Protein AF-A0A7V6GXD2-F1 (afdb_monomer)

Sequence (284 aa):
DCNAYTGAHQIGYYKDKIYYTSFKMNVNTLNCMNMDGTNHKEIKVLNNAYISTFGYYHNGYFYYMLGFPGLQLIGVTNDDNNLYRVKVDDNSKPEIILTGDIIKKSMFYVVEDTIYLIVREDGGFGCCLYSYSCKTGALTKISDCWAGISYYTKDYGYCYRINEGIYKYNVETGEVTLDKAIKFNNHGHCEVRFYPDYIYLIHNRNDDYRALREQDLVLYIYNWDYEIIETVLLDFINKGKRGNFITDVGDYIIFASDMDNKPDYYIDKSEIGTDKFAFHKIEN

Nearest PDB structures (foldseek):
  4a2m-assembly2_D  TM=4.532E-01  e=2.545E-04  Bacteroides thetaiotaomicron VPI-5482
  8fgw-assembly1_A  TM=4.736E-01  e=1.508E-03  Homo sapiens
  8f5p-assembly1_B  TM=3.222E-01  e=1.477E-04  Leishmania tarentolae
  6rgo-assembly1_B  TM=5.355E-01  e=1.145E-02  Kluyverom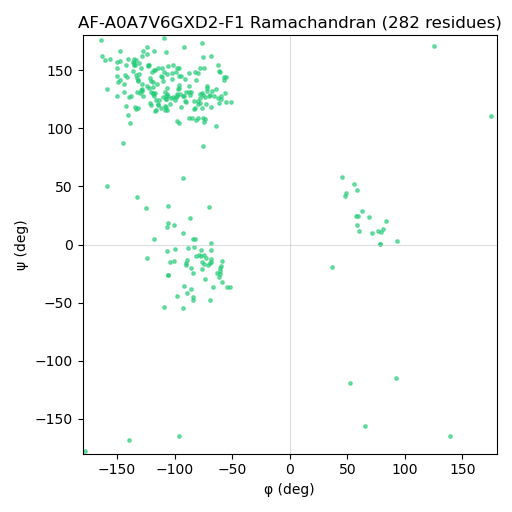yces lactis NRRL Y-1140
  3nom-assembly2_B  TM=4.257E-01  e=3.326E-03  Zymomonas mobilis subsp. mobilis ATCC 10988

Structure (mmCIF, N/CA/C/O backbone):
data_AF-A0A7V6GXD2-F1
#
_entry.id   AF-A0A7V6GXD2-F1
#
loop_
_atom_site.group_PDB
_atom_site.id
_atom_site.type_symbol
_atom_site.label_atom_id
_atom_site.label_alt_id
_atom_site.label_comp_id
_atom_site.label_asym_id
_atom_site.label_entity_id
_atom_site.label_seq_id
_atom_site.pdbx_PDB_ins_code
_atom_site.Cartn_x
_atom_site.Cartn_y
_atom_site.Cartn_z
_atom_site.occupancy
_atom_site.B_iso_or_equiv
_atom_site.auth_seq_id
_atom_site.auth_comp_id
_atom_site.auth_asym_id
_atom_site.auth_atom_id
_atom_site.pdbx_PDB_model_num
ATOM 1 N N . ASP A 1 1 ? -18.718 13.120 -14.939 1.00 49.19 1 ASP A N 1
ATOM 2 C CA . ASP A 1 1 ? -18.928 13.488 -13.528 1.00 49.19 1 ASP A CA 1
ATOM 3 C C . ASP A 1 1 ? -18.830 12.215 -12.704 1.00 49.19 1 ASP A C 1
ATOM 5 O O . ASP A 1 1 ? -19.590 11.291 -12.968 1.00 49.19 1 ASP A O 1
ATOM 9 N N . CYS A 1 2 ? -17.817 12.081 -11.848 1.00 54.47 2 CYS A N 1
ATOM 10 C CA . CYS A 1 2 ? -17.610 10.854 -11.075 1.00 54.47 2 CYS A CA 1
ATOM 11 C C . CYS A 1 2 ? -18.246 11.035 -9.697 1.00 54.47 2 CYS A C 1
ATOM 13 O O . CYS A 1 2 ? -17.680 11.719 -8.847 1.00 54.47 2 CYS A O 1
ATOM 15 N N . ASN A 1 3 ? -19.407 10.414 -9.473 1.00 61.97 3 ASN A N 1
ATOM 16 C CA . ASN A 1 3 ? -20.112 10.491 -8.188 1.00 61.97 3 ASN A CA 1
ATOM 17 C C . ASN A 1 3 ? -19.276 9.933 -7.020 1.00 61.97 3 ASN A C 1
ATOM 19 O O . ASN A 1 3 ? -19.501 10.297 -5.875 1.00 61.97 3 ASN A O 1
ATOM 23 N N . ALA A 1 4 ? -18.259 9.110 -7.301 1.00 60.97 4 ALA A N 1
ATOM 24 C CA . ALA A 1 4 ? -17.365 8.554 -6.289 1.00 60.97 4 ALA A CA 1
ATOM 25 C C . ALA A 1 4 ? -16.300 9.544 -5.767 1.00 60.97 4 ALA A C 1
ATOM 27 O O . ALA A 1 4 ? -15.553 9.195 -4.850 1.00 60.97 4 ALA A O 1
ATOM 28 N N . TYR A 1 5 ? -16.192 10.762 -6.316 1.00 67.12 5 TYR A N 1
ATOM 29 C CA . TYR A 1 5 ? -15.239 11.753 -5.810 1.00 67.12 5 TYR A CA 1
ATOM 30 C C . TYR A 1 5 ? -15.721 12.350 -4.482 1.00 67.12 5 TYR A C 1
ATOM 32 O O . TYR A 1 5 ? -16.624 13.182 -4.438 1.00 67.12 5 TYR A O 1
ATOM 40 N N . THR A 1 6 ? -15.095 11.938 -3.382 1.00 67.12 6 THR A N 1
ATOM 41 C CA . THR A 1 6 ? -15.516 12.310 -2.019 1.00 67.12 6 THR A CA 1
ATOM 42 C C . THR A 1 6 ? -14.599 13.325 -1.339 1.00 67.12 6 THR A C 1
ATOM 44 O O . THR A 1 6 ? -14.888 13.744 -0.220 1.00 67.12 6 THR A O 1
ATOM 47 N N . GLY A 1 7 ? -13.471 13.692 -1.962 1.00 65.50 7 GLY A N 1
ATOM 48 C CA . GLY A 1 7 ? -12.387 14.416 -1.284 1.00 65.50 7 GLY A CA 1
ATOM 49 C C . GLY A 1 7 ? -11.791 13.648 -0.092 1.00 65.50 7 GLY A C 1
ATOM 50 O O . GLY A 1 7 ? -11.063 14.233 0.707 1.00 65.50 7 GLY A O 1
ATOM 51 N N . ALA A 1 8 ? -12.122 12.360 0.056 1.00 66.12 8 ALA A N 1
ATOM 52 C CA . ALA A 1 8 ? -11.631 11.496 1.118 1.00 66.12 8 ALA A CA 1
ATOM 53 C C . ALA A 1 8 ? -10.207 11.018 0.834 1.00 66.12 8 ALA A C 1
ATOM 55 O O . ALA A 1 8 ? -9.808 10.838 -0.315 1.00 66.12 8 ALA A O 1
ATOM 56 N N . HIS A 1 9 ? -9.463 10.745 1.904 1.00 66.12 9 HIS A N 1
ATOM 57 C CA . HIS A 1 9 ? -8.070 10.302 1.816 1.00 66.12 9 HIS A CA 1
ATOM 58 C C . HIS A 1 9 ? -7.896 8.788 2.002 1.00 66.12 9 HIS A C 1
ATOM 60 O O . HIS A 1 9 ? -6.829 8.264 1.701 1.00 66.12 9 HIS A O 1
ATOM 66 N N . GLN A 1 10 ? -8.918 8.078 2.495 1.00 81.50 10 GLN A N 1
ATOM 67 C CA . GLN A 1 10 ? -8.885 6.627 2.708 1.00 81.50 10 GLN A CA 1
ATOM 68 C C . GLN A 1 10 ? -10.185 5.993 2.263 1.00 81.50 10 GLN A C 1
ATOM 70 O O . GLN A 1 10 ? -11.265 6.383 2.714 1.00 81.50 10 GLN A O 1
ATOM 75 N N . ILE A 1 11 ? -10.048 4.975 1.425 1.00 87.06 11 ILE A N 1
ATOM 76 C CA . ILE A 1 11 ? -11.151 4.241 0.830 1.00 87.06 11 ILE A CA 1
ATOM 77 C C . ILE A 1 11 ? -10.880 2.746 1.007 1.00 87.06 11 ILE A C 1
ATOM 79 O O . ILE A 1 11 ? -9.738 2.300 0.911 1.00 87.06 11 ILE A O 1
ATOM 83 N N . GLY A 1 12 ? -11.925 1.976 1.280 1.00 88.38 12 GLY A N 1
ATOM 84 C CA . GLY A 1 12 ? -11.875 0.524 1.356 1.00 88.38 12 GLY A CA 1
ATOM 85 C C . GLY A 1 12 ? -13.127 -0.105 0.774 1.00 88.38 12 GLY A C 1
ATOM 86 O O . GLY A 1 12 ? -14.194 0.504 0.751 1.00 88.38 12 GLY A O 1
ATOM 87 N N . TYR A 1 13 ? -12.992 -1.341 0.315 1.00 89.31 13 TYR A N 1
ATOM 88 C CA . TYR A 1 13 ? -14.089 -2.127 -0.227 1.00 89.31 13 TYR A CA 1
ATOM 89 C C . TYR A 1 13 ? -14.500 -3.220 0.757 1.00 89.31 13 TYR A C 1
ATOM 91 O O . TYR A 1 13 ? -13.648 -3.926 1.300 1.00 89.31 13 TYR A O 1
ATOM 99 N N . TYR A 1 14 ? -15.804 -3.379 0.974 1.00 93.50 14 TYR A N 1
ATOM 100 C CA . TYR A 1 14 ? -16.341 -4.477 1.770 1.00 93.50 14 TYR A CA 1
ATOM 101 C C . TYR A 1 14 ? -17.817 -4.721 1.436 1.00 93.50 14 TYR A C 1
ATOM 103 O O . TYR A 1 14 ? -18.595 -3.774 1.381 1.00 93.50 14 TYR A O 1
ATOM 111 N N . LYS A 1 15 ? -18.214 -5.987 1.230 1.00 93.12 15 LYS A N 1
ATOM 112 C CA . LYS A 1 15 ? -19.607 -6.399 0.941 1.00 93.12 15 LYS A CA 1
ATOM 113 C C . LYS A 1 15 ? -20.309 -5.514 -0.106 1.00 93.12 15 LYS A C 1
ATOM 115 O O . LYS A 1 15 ? -21.332 -4.896 0.193 1.00 93.12 15 LYS A O 1
ATOM 120 N N . ASP A 1 16 ? -19.733 -5.431 -1.306 1.00 91.75 16 ASP A N 1
ATOM 121 C CA . ASP A 1 16 ? -20.291 -4.694 -2.452 1.00 91.75 16 ASP A CA 1
ATOM 122 C C . ASP A 1 16 ? -20.502 -3.189 -2.201 1.00 91.75 16 ASP A C 1
ATOM 124 O O . ASP A 1 16 ? -21.349 -2.542 -2.824 1.00 91.75 16 ASP A O 1
ATOM 128 N N . LYS A 1 17 ? -19.742 -2.613 -1.263 1.00 93.38 17 LYS A N 1
ATOM 129 C CA . LYS A 1 17 ? -19.790 -1.191 -0.920 1.00 93.38 17 LYS A CA 1
ATOM 130 C C . LYS A 1 17 ? -18.406 -0.596 -0.771 1.00 93.38 17 LYS A C 1
ATOM 132 O O . LYS A 1 17 ? -17.445 -1.271 -0.396 1.00 93.38 17 LYS A O 1
ATOM 137 N N . ILE A 1 18 ? -18.355 0.709 -0.999 1.00 92.38 18 ILE A N 1
ATOM 138 C CA . ILE A 1 18 ? -17.180 1.529 -0.754 1.00 92.38 18 ILE A CA 1
ATOM 139 C C . ILE A 1 18 ? -17.358 2.216 0.597 1.00 92.38 18 ILE A C 1
ATOM 141 O O . ILE A 1 18 ? -18.374 2.864 0.843 1.00 92.38 18 ILE A O 1
ATOM 145 N N . TYR A 1 19 ? -16.365 2.089 1.465 1.00 93.56 19 TYR A N 1
ATOM 146 C CA . TYR A 1 19 ? -16.270 2.766 2.751 1.00 93.56 19 TYR A CA 1
ATOM 147 C C . TYR A 1 19 ? -15.165 3.805 2.691 1.00 93.56 19 TYR A C 1
ATOM 149 O O . TYR A 1 19 ? -14.121 3.563 2.089 1.00 93.56 19 TYR A O 1
ATOM 157 N N . TYR A 1 20 ? -15.387 4.964 3.299 1.00 91.56 20 TYR A N 1
ATOM 158 C CA . TYR A 1 20 ? -14.406 6.041 3.284 1.00 91.56 20 TYR A CA 1
ATOM 159 C C . TYR A 1 20 ? -14.488 6.910 4.535 1.00 91.56 20 TYR A C 1
ATOM 161 O O . TYR A 1 20 ? -15.551 7.059 5.148 1.00 91.56 20 TYR A O 1
ATOM 169 N N . THR A 1 21 ? -13.356 7.503 4.910 1.00 89.31 21 THR A N 1
ATOM 170 C CA . THR A 1 21 ? -13.303 8.472 6.008 1.00 89.31 21 THR A CA 1
ATOM 171 C C . THR A 1 21 ? -13.505 9.886 5.484 1.00 89.31 21 THR A C 1
ATOM 173 O O . THR A 1 21 ? -13.036 10.238 4.403 1.00 89.31 21 THR A O 1
ATOM 176 N N . SER A 1 22 ? -14.210 10.718 6.244 1.00 87.00 22 SER A N 1
ATOM 177 C CA . SER A 1 22 ? -14.284 12.153 5.968 1.00 87.00 22 SER A CA 1
ATOM 178 C C . SER A 1 22 ? -14.008 12.958 7.223 1.00 87.00 22 SER A C 1
ATOM 180 O O . SER A 1 22 ? -14.379 12.545 8.322 1.00 87.00 22 SER A O 1
ATOM 182 N N . PHE A 1 23 ? -13.394 14.121 7.041 1.00 82.69 23 PHE A N 1
ATOM 183 C CA . PHE A 1 23 ? -13.106 15.063 8.110 1.00 82.69 23 PHE A CA 1
ATOM 184 C C . PHE A 1 23 ? -13.882 16.357 7.871 1.00 82.69 23 PHE A C 1
ATOM 186 O O . PHE A 1 23 ? -13.659 17.052 6.877 1.00 82.69 23 PHE A O 1
ATOM 193 N N . LYS A 1 24 ? -14.812 16.687 8.771 1.00 79.06 24 LYS A N 1
ATOM 194 C CA . LYS A 1 24 ? -15.601 17.923 8.696 1.00 79.06 24 LYS A CA 1
ATOM 195 C C . LYS A 1 24 ? -15.773 18.521 10.083 1.00 79.06 24 LYS A C 1
ATOM 197 O O . LYS A 1 24 ? -16.251 17.849 10.985 1.00 79.06 24 LYS A O 1
ATOM 202 N N . MET A 1 25 ? -15.420 19.801 10.235 1.00 79.88 25 MET A N 1
ATOM 203 C CA . MET A 1 25 ? -15.603 20.562 11.483 1.00 79.88 25 MET A CA 1
ATOM 204 C C . MET A 1 25 ? -15.088 19.821 12.732 1.00 79.88 25 MET A C 1
ATOM 206 O O . MET A 1 25 ? -15.758 19.804 13.760 1.00 79.88 25 MET A O 1
ATOM 210 N N . ASN A 1 26 ? -13.894 19.223 12.649 1.00 80.69 26 ASN A N 1
ATOM 211 C CA . ASN A 1 26 ? -13.247 18.498 13.756 1.00 80.69 26 ASN A CA 1
ATOM 212 C C . ASN A 1 26 ? -13.943 17.187 14.144 1.00 80.69 26 ASN A C 1
ATOM 214 O O . ASN A 1 26 ? -13.816 16.715 15.272 1.00 80.69 26 ASN A O 1
ATOM 218 N N . VAL A 1 27 ? -14.693 16.606 13.210 1.00 86.31 27 VAL A N 1
ATOM 219 C CA . VAL A 1 27 ? -15.314 15.294 13.358 1.00 86.31 27 VAL A CA 1
ATOM 220 C C . VAL A 1 27 ? -14.799 14.402 12.241 1.00 86.31 27 VAL A C 1
ATOM 222 O O . VAL A 1 27 ? -14.946 14.717 11.056 1.00 86.31 27 VAL A O 1
ATOM 225 N N . ASN A 1 28 ? -14.190 13.286 12.632 1.00 87.75 28 ASN A N 1
ATOM 226 C CA . ASN A 1 28 ? -13.849 12.208 11.719 1.00 87.75 28 ASN A CA 1
ATOM 227 C C . ASN A 1 28 ? -15.023 11.236 11.675 1.00 87.75 28 ASN A C 1
ATOM 229 O O . ASN A 1 28 ? -15.418 10.685 12.707 1.00 87.75 28 ASN A O 1
ATOM 233 N N . THR A 1 29 ? -15.568 11.003 10.489 1.00 90.88 29 THR A N 1
ATOM 234 C CA . THR A 1 29 ? -16.679 10.073 10.284 1.00 90.88 29 THR A CA 1
ATOM 235 C C . THR A 1 29 ? -16.287 8.959 9.335 1.00 90.88 29 THR A C 1
ATOM 237 O O . THR A 1 29 ? -15.477 9.140 8.422 1.00 90.88 29 THR A O 1
ATOM 240 N N . LEU A 1 30 ? -16.877 7.792 9.569 1.00 93.19 30 LEU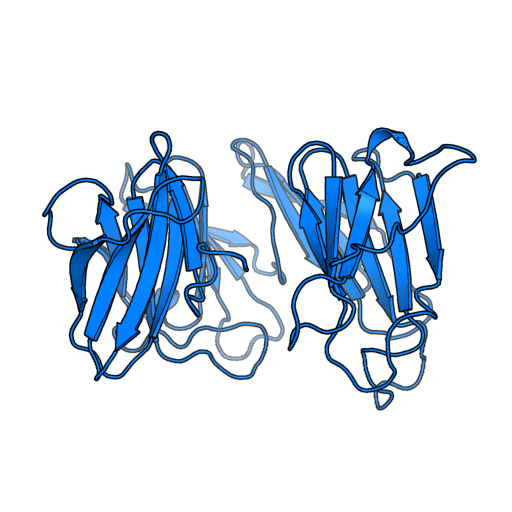 A N 1
ATOM 241 C CA . LEU A 1 30 ? -16.880 6.693 8.625 1.00 93.19 30 LEU A CA 1
ATOM 242 C C . LEU A 1 30 ? -18.177 6.750 7.827 1.00 93.19 30 LEU A C 1
ATOM 244 O O . LEU A 1 30 ? -19.270 6.800 8.396 1.00 93.19 30 LEU A O 1
ATOM 248 N N . ASN A 1 31 ? -18.045 6.699 6.512 1.00 93.19 31 ASN A N 1
ATOM 249 C CA . ASN A 1 31 ? -19.144 6.776 5.566 1.00 93.19 31 ASN A CA 1
ATOM 250 C C . ASN A 1 31 ? -19.124 5.557 4.647 1.00 93.19 31 ASN A C 1
ATOM 252 O O . ASN A 1 31 ? -18.110 4.862 4.542 1.00 93.19 31 ASN A O 1
ATOM 256 N N . CYS A 1 32 ? -20.232 5.317 3.956 1.00 93.81 32 CYS A N 1
ATOM 257 C CA . CYS A 1 32 ? -20.299 4.349 2.876 1.00 93.81 32 CYS A CA 1
ATOM 258 C C . CYS A 1 32 ? -21.045 4.898 1.660 1.00 93.81 32 CYS A C 1
ATOM 260 O O . CYS A 1 32 ? -21.820 5.848 1.763 1.00 93.81 32 CYS A O 1
ATOM 262 N N . MET A 1 33 ? -20.804 4.275 0.515 1.00 93.56 33 MET A N 1
ATOM 263 C CA . MET A 1 33 ? -21.513 4.496 -0.739 1.00 93.56 33 MET A CA 1
ATOM 264 C C . MET A 1 33 ? -21.584 3.187 -1.534 1.00 93.56 33 MET A C 1
ATOM 266 O O . MET A 1 33 ? -20.907 2.202 -1.217 1.00 93.56 33 MET A O 1
ATOM 270 N N . ASN A 1 34 ? -22.427 3.170 -2.558 1.00 92.75 34 ASN A N 1
ATOM 271 C CA . ASN A 1 34 ? -22.465 2.098 -3.544 1.00 92.75 34 ASN A CA 1
ATOM 272 C C . ASN A 1 34 ? -21.191 2.102 -4.409 1.00 92.75 34 ASN A C 1
ATOM 274 O O . ASN A 1 34 ? -20.486 3.107 -4.491 1.00 92.75 34 ASN A O 1
ATOM 278 N N . MET A 1 35 ? -20.920 0.989 -5.097 1.00 87.62 35 MET A N 1
ATOM 279 C CA . MET A 1 35 ? -19.756 0.852 -5.990 1.00 87.62 35 MET A CA 1
ATOM 280 C C . MET A 1 35 ? -19.739 1.845 -7.159 1.00 87.62 35 MET A C 1
ATOM 282 O O . MET A 1 35 ? -18.674 2.188 -7.656 1.00 87.62 35 MET A O 1
ATOM 286 N N . ASP A 1 36 ? -20.906 2.334 -7.574 1.00 86.81 36 ASP A N 1
ATOM 287 C CA . ASP A 1 36 ? -21.064 3.363 -8.610 1.00 86.81 36 ASP A CA 1
ATOM 288 C C . ASP A 1 36 ? -20.908 4.801 -8.072 1.00 86.81 36 ASP A C 1
ATOM 290 O O . ASP A 1 36 ? -21.126 5.774 -8.796 1.00 86.81 36 ASP A O 1
ATOM 294 N N . GLY A 1 37 ? -20.556 4.950 -6.791 1.00 86.88 37 GLY A N 1
ATOM 295 C CA . GLY A 1 37 ? -20.437 6.238 -6.117 1.00 86.88 37 GLY A CA 1
ATOM 296 C C . GLY A 1 37 ? -21.775 6.868 -5.730 1.00 86.88 37 GLY A C 1
ATOM 297 O O . GLY A 1 37 ? -21.807 8.037 -5.382 1.00 86.88 37 GLY A O 1
ATOM 298 N N . THR A 1 38 ? -22.901 6.155 -5.796 1.00 89.62 38 THR A N 1
ATOM 299 C CA . THR A 1 38 ? -24.203 6.690 -5.357 1.00 89.62 38 THR A CA 1
ATOM 300 C C . THR A 1 38 ? -24.503 6.367 -3.889 1.00 89.62 38 THR A C 1
ATOM 302 O O . THR A 1 38 ? -23.834 5.554 -3.253 1.00 89.62 38 THR A O 1
ATOM 305 N N . ASN A 1 39 ? -25.559 6.976 -3.334 1.00 92.19 39 ASN A N 1
ATOM 306 C CA . ASN A 1 39 ? -26.084 6.673 -1.994 1.00 92.19 39 ASN A CA 1
ATOM 307 C C . ASN A 1 39 ? -25.074 6.852 -0.847 1.00 92.19 39 ASN A C 1
ATOM 309 O O . ASN A 1 39 ? -24.974 6.006 0.044 1.00 92.19 39 ASN A O 1
ATOM 313 N N . HIS A 1 40 ? -24.359 7.979 -0.848 1.00 91.62 40 HIS A N 1
ATOM 314 C CA . HIS A 1 40 ? -23.492 8.367 0.263 1.00 91.62 40 HIS A CA 1
ATOM 315 C C . HIS A 1 40 ? -24.265 8.430 1.580 1.00 91.62 40 HIS A C 1
ATOM 317 O O . HIS A 1 40 ? -25.313 9.075 1.680 1.00 91.62 40 HIS A O 1
ATOM 323 N N . LYS A 1 41 ? -23.720 7.785 2.607 1.00 92.00 41 LYS A N 1
ATOM 324 C CA . LYS A 1 41 ? -24.317 7.726 3.935 1.00 92.00 41 LYS A CA 1
ATOM 325 C C . LYS A 1 41 ? -23.240 7.749 5.012 1.00 92.00 41 LYS A C 1
ATOM 327 O O . LYS A 1 41 ? -22.315 6.942 4.986 1.00 92.00 41 LYS A O 1
ATOM 332 N N . GLU A 1 42 ? -23.422 8.608 6.010 1.00 92.88 42 GLU A N 1
ATOM 333 C CA . GLU A 1 42 ? -22.657 8.533 7.254 1.00 92.88 42 GLU A CA 1
ATOM 334 C C . GLU A 1 42 ? -23.075 7.289 8.053 1.00 92.88 42 GLU A C 1
ATOM 336 O O . GLU A 1 42 ? -24.266 7.045 8.277 1.00 92.88 42 GLU A O 1
ATOM 341 N N . ILE A 1 43 ? -22.095 6.487 8.469 1.00 93.81 43 ILE A N 1
ATOM 342 C CA . ILE A 1 43 ? -22.312 5.302 9.304 1.00 93.81 43 ILE A CA 1
ATOM 343 C C . ILE A 1 43 ? -22.168 5.663 10.778 1.00 93.81 43 ILE A C 1
ATOM 345 O O . ILE A 1 43 ? -23.064 5.380 11.571 1.00 93.81 43 ILE A O 1
ATOM 349 N N . LYS A 1 44 ? -21.031 6.261 11.150 1.00 94.12 44 LYS A N 1
ATOM 350 C CA . LYS A 1 44 ? -20.710 6.602 12.541 1.00 94.12 44 LYS A CA 1
ATOM 351 C C . LYS A 1 44 ? -19.620 7.667 12.637 1.00 94.12 44 LYS A C 1
ATOM 353 O O . LYS A 1 44 ? -18.778 7.803 11.749 1.00 94.12 44 LYS A O 1
ATOM 358 N N . VAL A 1 45 ? -19.581 8.335 13.785 1.00 92.38 45 VAL A N 1
ATOM 359 C CA . VAL A 1 45 ? -18.446 9.158 14.212 1.00 92.38 45 VAL A CA 1
ATOM 360 C C . VAL A 1 45 ? -17.334 8.251 14.744 1.00 92.38 45 VAL A C 1
ATOM 362 O O . VAL A 1 45 ? -17.579 7.400 15.599 1.00 92.38 45 VAL A O 1
ATOM 365 N N . LEU A 1 46 ? -16.113 8.445 14.246 1.00 91.19 46 LEU A N 1
ATOM 366 C CA . LEU A 1 46 ? -14.906 7.765 14.720 1.00 91.19 46 LEU A CA 1
ATOM 367 C C . LEU A 1 46 ? -14.324 8.481 15.939 1.00 91.19 46 LEU A C 1
ATOM 369 O O . LEU A 1 46 ? -13.998 7.853 16.942 1.00 91.19 46 LEU A O 1
ATOM 373 N N . ASN A 1 47 ? -14.199 9.805 15.852 1.00 86.38 47 ASN A N 1
ATOM 374 C CA . ASN A 1 47 ? -13.700 10.661 16.923 1.00 86.38 47 ASN A CA 1
ATOM 375 C C . ASN A 1 47 ? -14.071 12.132 16.661 1.00 86.38 47 ASN A C 1
ATOM 377 O O . ASN A 1 47 ? -14.363 12.521 15.529 1.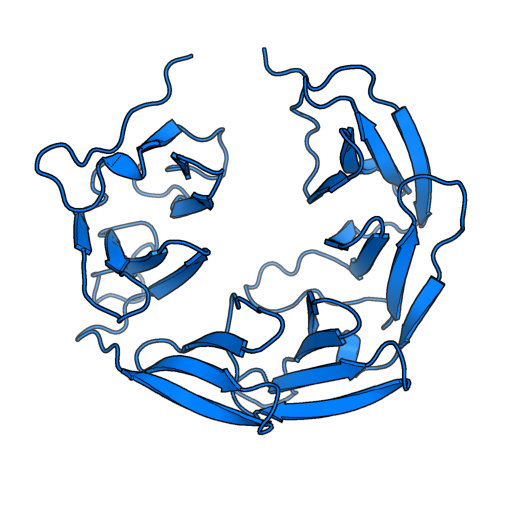00 86.38 47 ASN A O 1
ATOM 381 N N . ASN A 1 48 ? -14.006 12.942 17.720 1.00 85.44 48 ASN A N 1
ATOM 382 C CA . ASN A 1 48 ? -14.222 14.394 17.684 1.00 85.44 48 ASN A CA 1
ATOM 383 C C . ASN A 1 48 ? -12.901 15.169 17.822 1.00 85.44 48 ASN A C 1
ATOM 385 O O . ASN A 1 48 ? -12.846 16.203 18.491 1.00 85.44 48 ASN A O 1
ATOM 389 N N . ALA A 1 49 ? -11.807 14.616 17.301 1.00 75.62 49 ALA A N 1
ATOM 390 C CA . ALA A 1 49 ? -10.502 15.234 17.421 1.00 75.62 49 ALA A CA 1
ATOM 391 C C . ALA A 1 49 ? -10.267 16.230 16.274 1.00 75.62 49 ALA A C 1
ATOM 393 O O . ALA A 1 49 ? -10.705 16.025 15.145 1.00 75.62 49 ALA A O 1
ATOM 394 N N . TYR A 1 50 ? -9.511 17.297 16.552 1.00 73.25 50 TYR A N 1
ATOM 395 C CA . TYR A 1 50 ? -9.060 18.269 15.542 1.00 73.25 50 TYR A CA 1
ATOM 396 C C . TYR A 1 50 ? -8.027 17.675 14.555 1.00 73.25 50 TYR A C 1
ATOM 398 O O . TYR A 1 50 ? -7.512 18.364 13.680 1.00 73.25 50 TYR A O 1
ATOM 406 N N . ILE A 1 51 ? -7.696 16.395 14.709 1.00 74.69 51 ILE A N 1
ATOM 407 C CA . ILE A 1 51 ? -6.627 15.705 13.992 1.00 74.69 51 ILE A CA 1
ATOM 408 C C . ILE A 1 51 ? -7.213 14.682 13.030 1.00 74.69 51 ILE A C 1
ATOM 410 O O . ILE A 1 51 ? -8.318 14.174 13.235 1.00 74.69 51 ILE A O 1
ATOM 414 N N . SER A 1 52 ? -6.485 14.412 11.951 1.00 72.38 52 SER A N 1
ATOM 415 C CA . SER A 1 52 ? -6.937 13.470 10.935 1.00 72.38 52 SER A CA 1
ATOM 416 C C . SER A 1 52 ? -6.788 12.034 11.432 1.00 72.38 52 SER A C 1
ATOM 418 O O . SER A 1 52 ? -6.053 11.729 12.376 1.00 72.38 52 SER A O 1
ATOM 420 N N . THR A 1 53 ? -7.503 11.138 10.770 1.00 76.94 53 THR A N 1
ATOM 421 C CA . THR A 1 53 ? -7.406 9.706 11.008 1.00 76.94 53 THR A CA 1
ATOM 422 C C . THR A 1 53 ? -6.554 9.068 9.913 1.00 76.94 53 THR A C 1
ATOM 424 O O . THR A 1 53 ? -6.822 9.267 8.728 1.00 76.94 53 THR A O 1
ATOM 427 N N . PHE A 1 54 ? -5.526 8.306 10.296 1.00 78.81 54 PHE A N 1
ATOM 428 C CA . PHE A 1 54 ? -4.639 7.584 9.374 1.00 78.81 54 PHE A CA 1
ATOM 429 C C . PHE A 1 54 ? -4.828 6.088 9.506 1.00 78.81 54 PHE A C 1
ATOM 431 O O . PHE A 1 54 ? -4.583 5.543 10.580 1.00 78.81 54 PHE A O 1
ATOM 438 N N . GLY A 1 55 ? -5.267 5.422 8.440 1.00 83.81 55 GLY A N 1
ATOM 439 C CA . GLY A 1 55 ? -5.687 4.040 8.573 1.00 83.81 55 GLY A CA 1
ATOM 440 C C . GLY A 1 55 ? -5.818 3.236 7.295 1.00 83.81 55 GLY A C 1
ATOM 441 O O . GLY A 1 55 ? -5.678 3.748 6.186 1.00 83.81 55 GLY A O 1
ATOM 442 N N . TYR A 1 56 ? -6.125 1.960 7.504 1.00 83.50 56 TYR A N 1
ATOM 443 C CA . TYR A 1 56 ? -6.270 0.935 6.480 1.00 83.50 56 TYR A CA 1
ATOM 444 C C . TYR A 1 56 ? -7.553 0.142 6.716 1.00 83.50 56 TYR A C 1
ATOM 446 O O . TYR A 1 56 ? -7.933 -0.147 7.855 1.00 83.50 56 TYR A O 1
ATOM 454 N N . TYR A 1 57 ? -8.212 -0.234 5.625 1.00 89.94 57 TYR A N 1
ATOM 455 C CA . TYR A 1 57 ? -9.348 -1.145 5.657 1.00 89.94 57 TYR A CA 1
ATOM 456 C C . TYR A 1 57 ? -8.859 -2.583 5.521 1.00 89.94 57 TYR A C 1
ATOM 458 O O . TYR A 1 57 ? -8.085 -2.893 4.617 1.00 89.94 57 TYR A O 1
ATOM 466 N N . HIS A 1 58 ? -9.326 -3.465 6.399 1.00 90.50 58 HIS A N 1
ATOM 467 C CA . HIS A 1 58 ? -8.997 -4.885 6.352 1.00 90.50 58 HIS A CA 1
ATOM 468 C C . HIS A 1 58 ? -10.146 -5.719 6.928 1.00 90.50 58 HIS A C 1
ATOM 470 O O . HIS A 1 58 ? -10.620 -5.442 8.028 1.00 90.50 58 HIS A O 1
ATOM 476 N N . ASN A 1 59 ? -10.612 -6.726 6.182 1.00 89.00 59 ASN A N 1
ATOM 477 C CA . ASN A 1 59 ? -11.613 -7.713 6.618 1.00 89.00 59 ASN A CA 1
ATOM 478 C C . ASN A 1 59 ? -12.872 -7.130 7.298 1.00 89.00 59 ASN A C 1
ATOM 480 O O . ASN A 1 59 ? -13.363 -7.662 8.291 1.00 89.00 59 ASN A O 1
ATOM 484 N N . GLY A 1 60 ? -13.418 -6.030 6.766 1.00 92.69 60 GLY A N 1
ATOM 485 C CA . GLY A 1 60 ? -14.622 -5.391 7.318 1.00 92.69 60 GLY A CA 1
ATOM 486 C C . GLY A 1 60 ? -14.376 -4.508 8.544 1.00 92.69 60 GLY A C 1
ATOM 487 O O . GLY A 1 60 ? -15.328 -4.061 9.188 1.00 92.69 60 GLY A O 1
ATOM 488 N N . TYR A 1 61 ? -13.115 -4.224 8.852 1.00 94.81 61 TYR A N 1
ATOM 489 C CA . TYR A 1 61 ? -12.702 -3.271 9.870 1.00 94.81 61 TYR A CA 1
ATOM 490 C C . TYR A 1 61 ? -11.911 -2.127 9.245 1.00 94.81 61 TYR A C 1
ATOM 492 O O . TYR A 1 61 ? -11.217 -2.291 8.241 1.00 94.81 61 TYR A O 1
ATOM 500 N N . PHE A 1 62 ? -12.006 -0.962 9.870 1.00 94.19 62 PHE A N 1
ATOM 501 C CA . PHE A 1 62 ? -11.123 0.164 9.632 1.00 94.19 62 PHE A CA 1
ATOM 502 C C . PHE A 1 62 ? -10.181 0.295 10.828 1.00 94.19 62 PHE A C 1
ATOM 504 O O . PHE A 1 62 ? -10.631 0.528 11.952 1.00 94.19 62 PHE A O 1
ATOM 511 N N . TYR A 1 63 ? -8.891 0.094 10.581 1.00 93.38 63 TYR A N 1
ATOM 512 C CA . TYR A 1 63 ? -7.820 0.230 11.562 1.00 93.38 63 TYR A CA 1
ATOM 513 C C . TYR A 1 63 ? -7.206 1.607 11.415 1.00 93.38 63 TYR A C 1
ATOM 515 O O . TYR A 1 63 ? -6.926 2.007 10.286 1.00 93.38 63 TYR A O 1
ATOM 523 N N . TYR A 1 64 ? -6.979 2.328 12.510 1.00 90.69 64 TYR A N 1
ATOM 524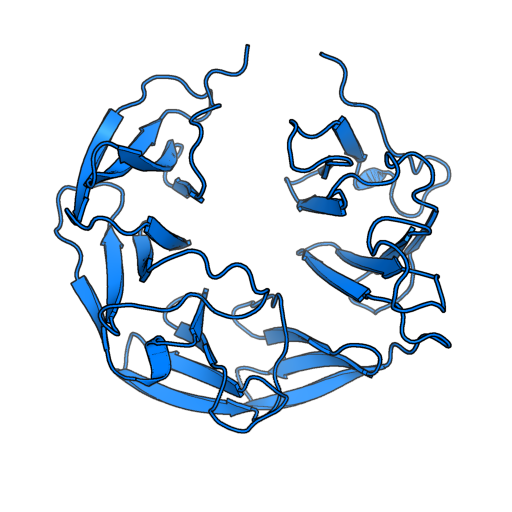 C CA . TYR A 1 64 ? -6.486 3.694 12.406 1.00 90.69 64 TYR A CA 1
ATOM 525 C C . TYR A 1 64 ? -5.741 4.219 13.628 1.00 90.69 64 TYR A C 1
ATOM 527 O O . TYR A 1 64 ? -5.920 3.755 14.748 1.00 90.69 64 TYR A O 1
ATOM 535 N N . MET A 1 65 ? -4.943 5.253 13.391 1.00 88.38 65 MET A N 1
ATOM 536 C CA . MET A 1 65 ? -4.276 6.082 14.390 1.00 88.38 65 MET A CA 1
ATOM 537 C C . MET A 1 65 ? -4.776 7.522 14.287 1.00 88.38 65 MET A C 1
ATOM 539 O O . MET A 1 65 ? -5.138 7.976 13.195 1.00 88.38 65 MET A O 1
ATOM 543 N N . LEU A 1 66 ? -4.780 8.240 15.409 1.00 85.31 66 LEU A N 1
ATOM 544 C CA . LEU A 1 66 ? -5.074 9.669 15.433 1.00 85.31 66 LEU A CA 1
ATOM 545 C C . LEU A 1 66 ? -3.782 10.470 15.326 1.00 85.31 66 LEU A C 1
ATOM 547 O O . LEU A 1 66 ? -2.856 10.248 16.101 1.00 85.31 66 LEU A O 1
ATOM 551 N N . GLY A 1 67 ? -3.714 11.408 14.386 1.00 75.94 67 GLY A N 1
ATOM 552 C CA . GLY A 1 67 ? -2.521 12.231 14.239 1.00 75.94 67 GLY A CA 1
ATOM 553 C C . GLY A 1 67 ? -2.624 13.282 13.149 1.00 75.94 67 GLY A C 1
ATOM 554 O O . GLY A 1 67 ? -3.639 13.419 12.462 1.00 75.94 67 GLY A O 1
ATOM 555 N N . PHE A 1 68 ? -1.536 14.017 12.954 1.00 65.69 68 PHE A N 1
ATOM 556 C CA . PHE A 1 68 ? -1.358 14.859 11.777 1.00 65.69 68 PHE A CA 1
ATOM 557 C C . PHE A 1 68 ? -0.580 14.097 10.700 1.00 65.69 68 PHE A C 1
ATOM 559 O O . PHE A 1 68 ? 0.336 13.335 11.027 1.00 65.69 68 PHE A O 1
ATOM 566 N N . PRO A 1 69 ? -0.887 14.315 9.407 1.00 53.78 69 PRO A N 1
ATOM 567 C CA . PRO A 1 69 ? -0.001 13.865 8.350 1.00 53.78 69 PRO A CA 1
ATOM 568 C C . PRO A 1 69 ? 1.308 14.639 8.510 1.00 53.78 69 PRO A C 1
ATOM 570 O O . PRO A 1 69 ? 1.397 15.821 8.174 1.00 53.78 69 PRO A O 1
ATOM 573 N N . GLY A 1 70 ? 2.322 13.991 9.077 1.00 44.38 70 GLY A N 1
ATOM 574 C CA . GLY A 1 70 ? 3.663 14.541 9.125 1.00 44.38 70 GLY A CA 1
ATOM 575 C C . GLY A 1 70 ? 4.157 14.742 7.697 1.00 44.38 70 GLY A C 1
ATOM 576 O O . GLY A 1 70 ? 4.241 13.797 6.918 1.00 44.38 70 GLY A O 1
ATOM 577 N N . LEU A 1 71 ? 4.515 15.979 7.357 1.00 36.38 71 LEU A N 1
ATOM 578 C CA . LEU A 1 71 ? 5.073 16.412 6.070 1.00 36.38 71 LEU A CA 1
ATOM 579 C C . LEU A 1 71 ? 6.513 15.896 5.840 1.00 36.38 71 LEU A C 1
ATOM 581 O O . LEU A 1 71 ? 7.339 16.560 5.220 1.00 36.38 71 LEU A O 1
ATOM 585 N N . GLN A 1 72 ? 6.838 14.713 6.359 1.00 36.56 72 GLN A N 1
ATOM 586 C CA . GLN A 1 72 ? 8.100 14.017 6.154 1.00 36.56 72 GLN A CA 1
ATOM 587 C C . GLN A 1 72 ? 7.832 12.516 6.097 1.00 36.56 72 GLN A C 1
ATOM 589 O O . GLN A 1 72 ? 7.890 11.862 7.125 1.00 36.56 72 GLN A O 1
ATOM 594 N N . LEU A 1 73 ? 7.521 12.023 4.896 1.00 40.06 73 LEU A N 1
ATOM 595 C CA . LEU A 1 73 ? 7.831 10.716 4.286 1.00 40.06 73 LEU A CA 1
ATOM 596 C C . LEU A 1 73 ? 7.848 9.392 5.094 1.00 40.06 73 LEU A C 1
ATOM 598 O O . LEU A 1 73 ? 7.775 8.364 4.439 1.00 40.06 73 LEU A O 1
ATOM 602 N N . ILE A 1 74 ? 7.958 9.324 6.426 1.00 45.28 74 ILE A N 1
ATOM 603 C CA . ILE A 1 74 ? 8.100 8.082 7.209 1.00 45.28 74 ILE A CA 1
ATOM 604 C C . ILE A 1 74 ? 7.679 8.293 8.687 1.00 45.28 74 ILE A C 1
ATOM 606 O O . ILE A 1 74 ? 8.432 7.992 9.615 1.00 45.28 74 ILE A O 1
ATOM 610 N N . GLY A 1 75 ? 6.499 8.862 8.949 1.00 50.19 75 GLY A N 1
ATOM 611 C CA . GLY A 1 75 ? 5.972 8.910 10.318 1.00 50.19 75 GLY A CA 1
ATOM 612 C C . GLY A 1 75 ? 4.675 9.694 10.463 1.00 50.19 75 GLY A C 1
ATOM 613 O O . GLY A 1 75 ? 4.674 10.920 10.373 1.00 50.19 75 GLY A O 1
ATOM 614 N N . VAL A 1 76 ? 3.577 8.991 10.738 1.00 55.50 76 VAL A N 1
ATOM 615 C CA . VAL A 1 76 ? 2.401 9.606 11.360 1.00 55.50 76 VAL A CA 1
ATOM 616 C C . VAL A 1 76 ? 2.787 9.850 12.814 1.00 55.50 76 VAL A C 1
ATOM 618 O O . VAL A 1 76 ? 3.155 8.902 13.505 1.00 55.50 76 VAL A O 1
ATOM 621 N N . THR A 1 77 ? 2.759 11.100 13.280 1.00 61.47 77 THR A N 1
ATOM 622 C CA . THR A 1 77 ? 2.831 11.338 14.724 1.00 61.47 77 THR A CA 1
ATOM 623 C C . THR A 1 77 ? 1.484 10.939 15.289 1.00 61.47 77 THR A C 1
ATOM 625 O O . THR A 1 77 ? 0.487 11.604 15.016 1.00 61.47 77 THR A O 1
ATOM 628 N N . ASN A 1 78 ? 1.446 9.815 15.999 1.00 70.44 78 ASN A N 1
ATOM 629 C CA . ASN A 1 78 ? 0.253 9.445 16.738 1.00 70.44 78 ASN A CA 1
ATOM 630 C C . ASN A 1 78 ? 0.200 10.280 18.025 1.00 70.44 78 ASN A C 1
ATOM 632 O O . ASN A 1 78 ? 1.142 10.253 18.821 1.00 70.44 78 ASN A O 1
ATOM 636 N N . ASP A 1 79 ? -0.876 11.043 18.197 1.00 76.94 79 ASP A N 1
ATOM 637 C CA . ASP A 1 79 ? -0.987 12.041 19.264 1.00 76.94 79 ASP A CA 1
ATOM 638 C C . ASP A 1 79 ? -1.488 11.454 20.591 1.00 76.94 79 ASP A C 1
ATOM 640 O O . ASP A 1 79 ? -1.266 12.050 21.646 1.00 76.94 79 ASP A O 1
ATOM 644 N N . ASP A 1 80 ? -2.133 10.286 20.562 1.00 85.38 80 ASP A N 1
ATOM 645 C CA . ASP A 1 80 ? -2.676 9.617 21.749 1.00 85.38 80 ASP A CA 1
ATOM 646 C C . ASP A 1 80 ? -2.057 8.240 22.029 1.00 85.38 80 ASP A C 1
ATOM 648 O O . ASP A 1 80 ? -2.451 7.562 22.980 1.00 85.38 80 ASP A O 1
ATOM 652 N N . ASN A 1 81 ? -1.053 7.861 21.233 1.00 87.94 81 ASN A N 1
ATOM 653 C CA . ASN A 1 81 ? -0.327 6.597 21.295 1.00 87.94 81 ASN A CA 1
ATOM 654 C C . ASN A 1 81 ? -1.221 5.347 21.158 1.00 87.94 81 ASN A C 1
ATOM 656 O O . ASN A 1 81 ? -0.828 4.271 21.618 1.00 87.94 81 ASN A O 1
ATOM 660 N N . ASN A 1 82 ? -2.398 5.451 20.530 1.00 90.81 82 ASN A N 1
ATOM 661 C CA . ASN A 1 82 ? -3.319 4.325 20.367 1.00 90.81 82 ASN A CA 1
ATOM 662 C C . ASN A 1 82 ? -3.520 3.934 18.903 1.00 90.81 82 ASN A C 1
ATOM 664 O O . ASN A 1 82 ? -3.715 4.770 18.020 1.00 90.81 82 ASN A O 1
ATOM 668 N N . LEU A 1 83 ? -3.547 2.629 18.660 1.00 92.44 83 LEU A N 1
ATOM 669 C CA . LEU A 1 83 ? -4.073 2.045 17.439 1.00 92.44 83 LEU A CA 1
ATOM 670 C C . LEU A 1 83 ? -5.497 1.560 17.708 1.00 92.44 83 LEU A C 1
ATOM 672 O O . LEU A 1 83 ? -5.743 0.793 18.644 1.00 92.44 83 LEU A O 1
ATOM 676 N N . TYR A 1 84 ? -6.421 1.998 16.867 1.00 93.62 84 TYR A N 1
ATOM 677 C CA . TYR A 1 84 ? -7.837 1.677 16.934 1.00 93.62 84 TYR A CA 1
ATOM 678 C C . TYR A 1 84 ? -8.218 0.680 15.845 1.00 93.62 84 TYR A C 1
ATOM 680 O O . TYR A 1 84 ? -7.624 0.676 14.766 1.00 93.62 84 TYR A O 1
ATOM 688 N N . ARG A 1 85 ? -9.276 -0.099 16.078 1.00 94.44 85 ARG A N 1
ATOM 689 C CA . ARG A 1 85 ? -10.082 -0.671 14.991 1.00 94.44 85 ARG A CA 1
ATOM 690 C C . ARG A 1 85 ? -11.561 -0.427 15.229 1.00 94.44 85 ARG A C 1
ATOM 692 O O . ARG A 1 85 ? -12.010 -0.247 16.359 1.00 94.44 85 ARG A O 1
ATOM 699 N N . VAL A 1 86 ? -12.336 -0.435 14.157 1.00 95.38 86 VAL A N 1
ATOM 700 C CA . VAL A 1 86 ? -13.794 -0.363 14.226 1.00 95.38 86 VAL A CA 1
ATOM 701 C C . VAL A 1 86 ? -14.405 -1.149 13.082 1.00 95.38 86 VAL A C 1
ATOM 703 O O . VAL A 1 86 ? -13.893 -1.123 11.965 1.00 95.38 86 VAL A O 1
ATOM 706 N N . LYS A 1 87 ? -15.507 -1.847 13.342 1.00 95.81 87 LYS A N 1
ATOM 707 C CA . LYS A 1 87 ? -16.241 -2.552 12.294 1.00 95.81 87 LYS A CA 1
ATOM 708 C C . LYS A 1 87 ? -16.969 -1.552 11.399 1.00 95.81 87 LYS A C 1
ATOM 710 O O . LYS A 1 87 ? -17.559 -0.588 11.899 1.00 95.81 87 LYS A O 1
ATOM 715 N N . VAL A 1 88 ? -16.908 -1.754 10.085 1.00 95.25 88 VAL A N 1
ATOM 716 C CA . VAL A 1 88 ? -17.367 -0.736 9.126 1.00 95.25 88 VAL A CA 1
ATOM 717 C C . VAL A 1 88 ? -18.867 -0.774 8.849 1.00 95.25 88 VAL A C 1
ATOM 719 O O . VAL A 1 88 ? -19.441 0.240 8.466 1.00 95.25 88 VAL A O 1
ATOM 722 N N . ASP A 1 89 ? -19.520 -1.920 9.051 1.00 91.62 89 ASP A N 1
ATOM 723 C CA . ASP A 1 89 ? -20.904 -2.180 8.633 1.00 91.62 89 ASP A CA 1
ATOM 724 C C . ASP A 1 89 ? -21.930 -2.207 9.783 1.00 91.62 89 ASP A C 1
ATOM 726 O O . ASP A 1 89 ? -23.059 -2.655 9.589 1.00 91.62 89 ASP A O 1
ATOM 730 N N . ASP A 1 90 ? -21.573 -1.707 10.968 1.00 89.56 90 ASP A N 1
ATOM 731 C CA . ASP A 1 90 ? -22.473 -1.610 12.126 1.00 89.56 90 ASP A CA 1
ATOM 732 C C . ASP A 1 90 ? -22.306 -0.287 12.897 1.00 89.56 90 ASP A C 1
ATOM 734 O O . ASP A 1 90 ? -21.627 0.610 12.419 1.00 89.56 90 ASP A O 1
ATOM 738 N N . ASN A 1 91 ? -22.883 -0.162 14.100 1.00 88.19 91 ASN A N 1
ATOM 739 C CA . ASN A 1 91 ? -22.755 1.018 14.977 1.00 88.19 91 ASN A CA 1
ATOM 740 C C . ASN A 1 91 ? -21.821 0.794 16.186 1.00 88.19 91 ASN A C 1
ATOM 742 O O . ASN A 1 91 ? -21.897 1.529 17.172 1.00 88.19 91 ASN A O 1
ATOM 746 N N . SER A 1 92 ? -20.950 -0.221 16.144 1.00 93.00 92 SER A N 1
ATOM 747 C CA . SER A 1 92 ? -19.937 -0.447 17.183 1.00 93.00 92 SER A CA 1
ATOM 748 C C . SER A 1 92 ? -19.033 0.776 17.359 1.00 93.00 92 SER A C 1
ATOM 750 O O . SER A 1 92 ? -18.710 1.471 16.389 1.00 93.00 92 SER A O 1
ATOM 752 N N . LYS A 1 93 ? -18.635 1.040 18.607 1.00 92.31 93 LYS A N 1
ATOM 753 C CA . LYS A 1 93 ? -17.627 2.058 18.920 1.00 92.31 93 LYS A CA 1
ATOM 754 C C . LYS A 1 93 ? -16.233 1.543 18.538 1.00 92.31 93 LYS A C 1
ATOM 756 O O . LYS A 1 93 ? -16.024 0.331 18.598 1.00 92.31 93 LYS A O 1
ATOM 761 N N . PRO A 1 94 ? -15.285 2.433 18.203 1.00 93.75 94 PRO A N 1
ATOM 762 C CA . PRO A 1 94 ? -13.891 2.044 18.050 1.00 93.75 94 PRO A CA 1
ATOM 763 C C . PRO A 1 94 ? -13.337 1.393 19.319 1.00 93.75 94 PRO A C 1
ATOM 765 O O . PRO A 1 94 ? -13.634 1.831 20.432 1.00 93.75 94 PRO A O 1
ATOM 768 N N . GLU A 1 95 ? -12.517 0.365 19.139 1.00 94.50 95 GLU A N 1
ATOM 769 C CA . GLU A 1 95 ? -11.783 -0.315 20.205 1.00 94.50 95 GLU A CA 1
ATOM 770 C C . GLU A 1 95 ? -10.283 -0.033 20.066 1.00 94.50 95 GLU A C 1
ATOM 772 O O . GLU A 1 95 ? -9.767 0.063 18.952 1.00 94.50 95 GLU A O 1
ATOM 777 N N . ILE A 1 96 ? -9.586 0.102 21.195 1.00 93.38 96 ILE A N 1
ATOM 778 C CA . ILE A 1 96 ? -8.124 0.214 21.221 1.00 93.38 96 ILE A CA 1
ATOM 779 C C . ILE A 1 96 ? -7.559 -1.200 21.166 1.00 93.38 96 ILE A C 1
ATOM 781 O O . ILE A 1 96 ? -7.877 -2.023 22.024 1.00 93.38 96 ILE A O 1
ATOM 785 N N . ILE A 1 97 ? -6.719 -1.472 20.173 1.00 93.12 97 ILE A N 1
ATOM 786 C CA . ILE A 1 97 ? -6.112 -2.794 19.975 1.00 93.12 97 ILE A CA 1
ATOM 787 C C . ILE A 1 97 ? -4.643 -2.836 20.374 1.00 93.12 97 ILE A C 1
ATOM 789 O O . ILE A 1 97 ? -4.140 -3.889 20.743 1.00 93.12 97 ILE A O 1
ATOM 793 N N . LEU A 1 98 ? -3.953 -1.699 20.322 1.00 92.06 98 LEU A N 1
ATOM 794 C CA . LEU A 1 98 ? -2.568 -1.580 20.750 1.00 92.06 98 LEU A CA 1
ATOM 795 C C . LEU A 1 98 ? -2.331 -0.164 21.276 1.00 92.06 98 LEU A C 1
ATOM 797 O O . LEU A 1 98 ? -2.839 0.804 20.714 1.00 92.06 98 LEU A O 1
ATOM 801 N N . THR A 1 99 ? -1.570 -0.050 22.361 1.00 90.88 99 THR A N 1
ATOM 802 C CA . THR A 1 99 ? -1.202 1.226 22.985 1.00 90.88 99 THR A CA 1
ATOM 803 C C . THR A 1 99 ? 0.281 1.240 23.335 1.00 90.88 99 THR A C 1
ATOM 805 O O . THR A 1 99 ? 0.890 0.184 23.523 1.00 90.88 99 THR A O 1
ATOM 808 N N . GLY A 1 100 ? 0.853 2.436 23.438 1.00 85.62 100 GLY A N 1
ATOM 809 C CA . GLY A 1 100 ? 2.210 2.660 23.926 1.00 85.62 100 GLY A CA 1
ATOM 810 C C . GLY A 1 100 ? 3.082 3.448 22.956 1.00 85.62 100 GLY A C 1
ATOM 811 O O . GLY A 1 100 ? 2.725 3.684 21.802 1.00 85.62 100 GLY A O 1
ATOM 812 N N . ASP A 1 101 ? 4.264 3.840 23.428 1.00 84.12 101 ASP A N 1
ATOM 813 C CA . ASP A 1 101 ? 5.163 4.743 22.697 1.00 84.12 101 ASP A CA 1
ATOM 814 C C . ASP A 1 101 ? 5.626 4.193 21.343 1.00 84.12 101 ASP A C 1
ATOM 816 O O . ASP A 1 101 ? 5.951 4.968 20.443 1.00 84.12 101 ASP A O 1
ATOM 820 N N . ILE A 1 102 ? 5.596 2.868 21.164 1.00 84.56 102 ILE A N 1
ATOM 821 C CA . ILE A 1 102 ? 5.916 2.225 19.887 1.00 84.56 102 ILE A CA 1
ATOM 822 C C . ILE A 1 102 ? 4.998 2.697 18.752 1.00 84.56 102 ILE A C 1
ATOM 824 O O . ILE A 1 102 ? 5.438 2.825 17.612 1.00 84.56 102 ILE A O 1
ATOM 828 N N . ILE A 1 103 ? 3.740 3.019 19.066 1.00 84.62 103 ILE A N 1
ATOM 829 C CA . ILE A 1 103 ? 2.757 3.472 18.081 1.00 84.62 103 ILE A CA 1
ATOM 830 C C . ILE A 1 103 ? 3.040 4.907 17.624 1.00 84.62 103 ILE A C 1
ATOM 832 O O . ILE A 1 103 ? 2.784 5.245 16.466 1.00 84.62 103 ILE A O 1
ATOM 836 N N . LYS A 1 104 ? 3.631 5.735 18.494 1.00 81.62 104 LYS A N 1
ATOM 837 C CA . LYS A 1 104 ? 3.844 7.176 18.288 1.00 81.62 104 LYS A CA 1
ATOM 838 C C . LYS A 1 104 ? 4.530 7.532 16.972 1.00 81.62 104 LYS A C 1
ATOM 840 O O . LYS A 1 104 ? 4.246 8.576 16.391 1.00 81.62 104 LYS A O 1
ATOM 845 N N . LYS A 1 105 ? 5.474 6.689 16.549 1.00 80.69 105 LYS A N 1
ATOM 846 C CA . LYS A 1 105 ? 6.333 6.880 15.369 1.00 80.69 105 LYS A CA 1
ATOM 847 C C . LYS A 1 105 ? 6.239 5.692 14.416 1.00 80.69 105 LYS A C 1
ATOM 849 O O . LYS A 1 105 ? 7.227 5.332 13.773 1.00 80.69 105 LYS A O 1
ATOM 854 N N . SER A 1 106 ? 5.074 5.052 14.382 1.00 83.12 106 SER A N 1
ATOM 855 C CA . SER A 1 106 ? 4.844 3.878 13.553 1.00 83.12 106 SER A CA 1
ATOM 856 C C . SER A 1 106 ? 4.050 4.212 12.296 1.00 83.12 106 SER A C 1
ATOM 858 O O . SER A 1 106 ? 3.185 5.087 12.284 1.00 83.12 106 SER A O 1
ATOM 860 N N . MET A 1 107 ? 4.340 3.487 11.225 1.00 83.81 107 MET A N 1
ATOM 861 C CA . MET A 1 107 ? 3.340 3.135 10.221 1.00 83.81 107 MET A CA 1
ATOM 862 C C . MET A 1 107 ? 2.918 1.697 10.479 1.00 83.81 107 MET A C 1
ATOM 864 O O . MET A 1 107 ? 3.700 0.925 11.035 1.00 83.81 107 MET A O 1
ATOM 868 N N . PHE A 1 108 ? 1.713 1.321 10.064 1.00 88.19 108 PHE A N 1
ATOM 869 C CA . PHE A 1 108 ? 1.238 -0.038 10.271 1.00 88.19 108 PHE A CA 1
ATOM 870 C C . PHE A 1 108 ? 0.582 -0.621 9.028 1.00 88.19 108 PHE A C 1
ATOM 872 O O . PHE A 1 108 ? 0.054 0.113 8.200 1.00 88.19 108 PHE A O 1
ATOM 879 N N . TYR A 1 109 ? 0.602 -1.945 8.938 1.00 88.88 109 TYR A N 1
ATOM 880 C CA . TYR A 1 109 ? -0.132 -2.732 7.954 1.00 88.88 109 TYR A CA 1
ATOM 881 C C . TYR A 1 109 ? -0.816 -3.887 8.676 1.00 88.88 109 TYR A C 1
ATOM 883 O O . TYR A 1 109 ? -0.280 -4.415 9.650 1.00 88.88 109 TYR A O 1
ATOM 891 N N . VAL A 1 110 ? -1.995 -4.278 8.203 1.00 90.38 110 VAL A N 1
ATOM 892 C CA . VAL A 1 110 ? -2.758 -5.388 8.782 1.00 90.38 110 VAL A CA 1
ATOM 893 C C . VAL A 1 110 ? -2.815 -6.518 7.770 1.00 90.38 110 VAL A C 1
ATOM 895 O O . VAL A 1 110 ? -3.256 -6.310 6.639 1.00 90.38 110 VAL A O 1
ATOM 898 N N . VAL A 1 111 ? -2.375 -7.702 8.187 1.00 90.38 111 VAL A N 1
ATOM 899 C CA . VAL A 1 111 ? -2.488 -8.938 7.415 1.00 90.38 111 VAL A CA 1
ATOM 900 C C . VAL A 1 111 ? -3.042 -10.020 8.317 1.00 90.38 111 VAL A C 1
ATOM 902 O O . VAL A 1 111 ? -2.419 -10.393 9.310 1.00 90.38 111 VAL A O 1
ATOM 905 N N . GLU A 1 112 ? -4.222 -10.513 7.954 1.00 89.06 112 GLU A N 1
ATOM 906 C CA . GLU A 1 112 ? -4.984 -11.461 8.759 1.00 89.06 112 GLU A CA 1
ATOM 907 C C . GLU A 1 112 ? -5.151 -10.936 10.197 1.00 89.06 112 GLU A C 1
ATOM 909 O O . GLU A 1 112 ? -5.719 -9.865 10.413 1.00 89.06 112 GLU A O 1
ATOM 914 N N . ASP A 1 113 ? -4.636 -11.671 11.182 1.00 89.81 113 ASP A N 1
ATOM 915 C CA . ASP A 1 113 ? -4.696 -11.322 12.601 1.00 89.81 113 ASP A CA 1
ATOM 916 C C . ASP A 1 113 ? -3.383 -10.710 13.121 1.00 89.81 113 ASP A C 1
ATOM 918 O O . ASP A 1 113 ? -3.150 -10.671 14.333 1.00 89.81 113 ASP A O 1
ATOM 922 N N . THR A 1 114 ? -2.510 -10.248 12.225 1.00 92.75 114 THR A N 1
ATOM 923 C CA . THR A 1 114 ? -1.206 -9.671 12.562 1.00 92.75 114 THR A CA 1
ATOM 924 C C . THR A 1 114 ? -1.116 -8.226 12.094 1.00 92.75 114 THR A C 1
ATOM 926 O O . THR A 1 114 ? -1.484 -7.878 10.972 1.00 92.75 114 THR A O 1
ATOM 929 N N . ILE A 1 115 ? -0.589 -7.373 12.965 1.00 93.12 115 ILE A N 1
ATOM 930 C CA . ILE A 1 115 ? -0.300 -5.974 12.666 1.00 93.12 115 ILE A CA 1
ATOM 931 C C . ILE A 1 115 ? 1.206 -5.814 12.584 1.00 93.12 115 ILE A C 1
ATOM 933 O O . ILE A 1 115 ? 1.910 -5.989 13.577 1.00 93.12 115 ILE A O 1
ATOM 937 N N . TYR A 1 116 ? 1.698 -5.465 11.407 1.00 92.75 116 TYR A N 1
ATOM 938 C CA . TYR A 1 116 ? 3.093 -5.107 11.211 1.00 92.75 116 TYR A CA 1
ATOM 939 C C . TYR A 1 116 ? 3.271 -3.621 11.476 1.00 92.75 116 TYR A C 1
ATOM 941 O O . TYR A 1 116 ? 2.511 -2.813 10.951 1.00 92.75 116 TYR A O 1
ATOM 949 N N . LEU A 1 117 ? 4.269 -3.265 12.279 1.00 91.06 117 LEU A N 1
ATOM 950 C CA . LEU A 1 117 ? 4.613 -1.887 12.612 1.00 91.06 117 LEU A CA 1
ATOM 951 C C . LEU A 1 117 ? 6.005 -1.580 12.070 1.00 91.06 117 LEU A C 1
ATOM 953 O O . LEU A 1 117 ? 6.973 -2.256 12.414 1.00 91.06 117 LEU A O 1
ATOM 957 N N . ILE A 1 118 ? 6.109 -0.532 11.263 1.00 90.00 118 ILE A N 1
ATOM 958 C CA . ILE A 1 118 ? 7.382 0.049 10.841 1.00 90.00 118 ILE A CA 1
ATOM 959 C C . ILE A 1 118 ? 7.636 1.241 11.753 1.00 90.00 118 ILE A C 1
ATOM 961 O O . ILE A 1 118 ? 6.960 2.262 11.638 1.00 90.00 118 ILE A O 1
ATOM 965 N N . VAL A 1 119 ? 8.570 1.092 12.687 1.00 87.75 119 VAL A N 1
ATOM 966 C CA . VAL A 1 119 ? 8.783 2.021 13.802 1.00 87.75 119 VAL A CA 1
ATOM 967 C C . VAL A 1 119 ? 10.091 2.769 13.610 1.00 87.75 119 VAL A C 1
ATOM 969 O O . VAL A 1 119 ? 11.147 2.154 13.468 1.00 87.75 119 VAL A O 1
ATOM 972 N N . ARG A 1 120 ? 10.048 4.100 13.656 1.00 81.88 120 ARG A N 1
ATOM 973 C CA . ARG A 1 120 ? 11.264 4.917 13.681 1.00 81.88 120 ARG A CA 1
ATOM 974 C C . ARG A 1 120 ? 11.780 5.053 15.115 1.00 81.88 120 ARG A C 1
ATOM 976 O O . ARG A 1 120 ? 11.173 5.753 15.925 1.00 81.88 120 ARG A O 1
ATOM 983 N N . GLU A 1 121 ? 12.899 4.399 15.413 1.00 77.50 121 GLU A N 1
ATOM 984 C CA . GLU A 1 121 ? 13.545 4.470 16.729 1.00 77.50 121 GLU A CA 1
ATOM 985 C C . GLU A 1 121 ? 14.365 5.763 16.887 1.00 77.50 121 GLU A C 1
ATOM 987 O O . GLU A 1 121 ? 14.904 6.317 15.923 1.00 77.50 121 GLU A O 1
ATOM 992 N N . ASP A 1 122 ? 14.438 6.275 18.117 1.00 72.19 122 ASP A N 1
ATOM 993 C CA . ASP A 1 122 ? 15.175 7.499 18.424 1.00 72.19 122 ASP A CA 1
ATOM 994 C C . ASP A 1 122 ? 16.687 7.312 18.258 1.00 72.19 122 ASP A C 1
ATOM 996 O O . ASP A 1 122 ? 17.270 6.347 18.743 1.00 72.19 122 ASP A O 1
ATOM 1000 N N . GLY A 1 123 ? 17.333 8.255 17.563 1.00 63.91 123 GLY A N 1
ATOM 1001 C CA . GLY A 1 123 ? 18.781 8.235 17.319 1.00 63.91 123 GLY A CA 1
ATOM 1002 C C . GLY A 1 123 ? 19.252 7.287 16.206 1.00 63.91 123 GLY A C 1
ATOM 1003 O O . GLY A 1 123 ? 20.450 7.241 15.937 1.00 63.91 123 GLY A O 1
ATOM 1004 N N . GLY A 1 124 ? 18.342 6.569 15.536 1.00 59.31 124 GLY A N 1
ATOM 1005 C CA . GLY A 1 124 ? 18.650 5.677 14.414 1.00 59.31 124 GLY A CA 1
ATOM 1006 C C . GLY A 1 124 ? 18.451 6.313 13.030 1.00 59.31 124 GLY A C 1
ATOM 1007 O O . GLY A 1 124 ? 17.598 7.182 12.835 1.00 59.31 124 GLY A O 1
ATOM 1008 N N . PHE A 1 125 ? 19.219 5.840 12.041 1.00 58.50 125 PHE A N 1
ATOM 1009 C CA . PHE A 1 125 ? 19.046 6.185 10.618 1.00 58.50 125 PHE A CA 1
ATOM 1010 C C . PHE A 1 125 ? 18.057 5.261 9.875 1.00 58.50 125 PHE A C 1
ATOM 1012 O O . PHE A 1 125 ? 17.775 5.500 8.703 1.00 58.50 125 PHE A O 1
ATOM 1019 N N . GLY A 1 126 ? 17.508 4.236 10.538 1.00 71.75 126 GLY A N 1
ATOM 1020 C CA . GLY A 1 126 ? 16.592 3.249 9.952 1.00 71.75 126 GLY A CA 1
ATOM 1021 C C . GLY A 1 126 ? 15.294 3.084 10.745 1.00 71.75 126 GLY A C 1
ATOM 1022 O O . GLY A 1 126 ? 15.185 3.549 11.880 1.00 71.75 126 GLY A O 1
ATOM 1023 N N . CYS A 1 127 ? 14.301 2.429 10.138 1.00 85.94 127 CYS A N 1
ATOM 1024 C CA . CYS A 1 127 ? 13.112 1.971 10.858 1.00 85.94 127 CYS A CA 1
ATOM 1025 C C . CYS A 1 127 ? 13.265 0.492 11.219 1.00 85.94 127 CYS A C 1
ATOM 1027 O O . CYS A 1 127 ? 13.939 -0.263 10.524 1.00 85.94 127 CYS A O 1
ATOM 1029 N N . CYS A 1 128 ? 12.622 0.083 12.302 1.00 89.75 128 CYS A N 1
ATOM 1030 C CA . CYS A 1 128 ? 12.535 -1.301 12.736 1.00 89.75 128 CYS A CA 1
ATOM 1031 C C . CYS A 1 128 ? 11.196 -1.901 12.308 1.00 89.75 128 CYS A C 1
ATOM 1033 O O . CYS A 1 128 ? 10.186 -1.197 12.273 1.00 89.75 128 CYS A O 1
ATOM 1035 N N . LEU A 1 129 ? 11.177 -3.202 12.031 1.00 92.69 129 LEU A N 1
ATOM 1036 C CA . LEU A 1 129 ? 9.943 -3.951 11.811 1.00 92.69 129 LEU A CA 1
ATOM 1037 C C . LEU A 1 129 ? 9.554 -4.681 13.092 1.00 92.69 129 LEU A C 1
ATOM 1039 O O . LEU A 1 129 ? 10.360 -5.425 13.651 1.00 92.69 129 LEU A O 1
ATOM 1043 N N . TYR A 1 130 ? 8.305 -4.518 13.507 1.00 93.56 130 TYR A N 1
ATOM 1044 C CA . TYR A 1 130 ? 7.675 -5.288 14.571 1.00 93.56 130 TYR A CA 1
ATOM 1045 C C . TYR A 1 130 ? 6.415 -5.979 14.046 1.00 93.56 130 TYR A C 1
ATOM 1047 O O . TYR A 1 130 ? 5.777 -5.492 13.115 1.00 93.56 130 TYR A O 1
ATOM 1055 N N . SER A 1 131 ? 6.024 -7.080 14.678 1.00 94.25 131 SER A N 1
ATOM 1056 C CA . SER A 1 131 ? 4.711 -7.707 14.512 1.00 94.25 131 SER A CA 1
ATOM 1057 C C . SER A 1 131 ? 3.959 -7.728 15.832 1.00 94.25 131 SER A C 1
ATOM 1059 O O . SER A 1 131 ? 4.536 -8.042 16.874 1.00 94.25 131 SER A O 1
ATOM 1061 N N . TYR A 1 132 ? 2.661 -7.468 15.775 1.00 94.88 132 TYR A N 1
ATOM 1062 C CA . TYR A 1 132 ? 1.729 -7.596 16.880 1.00 94.88 132 TYR A CA 1
ATOM 1063 C C . TYR A 1 132 ? 0.629 -8.598 16.524 1.00 94.88 132 TYR A C 1
ATOM 1065 O O . TYR A 1 132 ? -0.115 -8.397 15.565 1.00 94.88 132 TYR A O 1
ATOM 1073 N N . SER A 1 133 ? 0.512 -9.674 17.300 1.00 93.44 133 SER A N 1
ATOM 1074 C CA . SER A 1 133 ? -0.552 -10.667 17.134 1.00 93.44 133 SER A CA 1
ATOM 1075 C C . SER A 1 133 ? -1.830 -10.202 17.825 1.00 93.44 133 SER A C 1
ATOM 1077 O O . SER A 1 133 ? -1.882 -10.112 19.052 1.00 93.44 133 SER A O 1
ATOM 1079 N N . CYS A 1 134 ? -2.902 -9.997 17.061 1.00 90.44 134 CYS A N 1
ATOM 1080 C CA . CYS A 1 134 ? -4.225 -9.681 17.607 1.00 90.44 134 CYS A CA 1
ATOM 1081 C C . CYS A 1 134 ? -4.860 -10.857 18.369 1.00 90.44 134 CYS A C 1
ATOM 1083 O O . CYS A 1 134 ? -5.824 -10.649 19.102 1.00 90.44 134 CYS A O 1
ATOM 1085 N N . LYS A 1 135 ? -4.338 -12.084 18.211 1.00 90.44 135 LYS A N 1
ATOM 1086 C CA . LYS A 1 135 ? -4.816 -13.276 18.933 1.00 90.44 135 LYS A CA 1
ATOM 1087 C C . LYS A 1 135 ? -4.195 -13.411 20.316 1.00 90.44 135 LYS A C 1
ATOM 1089 O O . LYS A 1 135 ? -4.894 -13.733 21.270 1.00 90.44 135 LYS A O 1
ATOM 1094 N N . THR A 1 136 ? -2.880 -13.222 20.415 1.00 93.19 136 THR A N 1
ATOM 1095 C CA . THR A 1 136 ? -2.128 -13.469 21.657 1.00 93.19 136 THR A CA 1
ATOM 1096 C C . THR A 1 136 ? -1.743 -12.189 22.390 1.00 93.19 136 THR A C 1
ATOM 1098 O O . THR A 1 136 ? -1.340 -12.257 23.547 1.00 93.19 136 THR A O 1
ATOM 1101 N N . GLY A 1 137 ? -1.833 -11.029 21.734 1.00 91.56 137 GLY A N 1
ATOM 1102 C CA . GLY A 1 137 ? -1.333 -9.757 22.252 1.00 91.56 137 GLY A CA 1
ATOM 1103 C C . GLY A 1 137 ? 0.196 -9.657 22.275 1.00 91.56 137 GLY A C 1
ATOM 1104 O O . GLY A 1 137 ? 0.735 -8.732 22.878 1.00 91.56 137 GLY A O 1
ATOM 1105 N N . ALA A 1 138 ? 0.906 -10.604 21.653 1.00 94.25 138 ALA A N 1
ATOM 1106 C CA . ALA A 1 138 ? 2.362 -10.613 21.624 1.00 94.25 138 ALA A CA 1
ATOM 1107 C C . ALA A 1 138 ? 2.899 -9.583 20.624 1.00 94.25 138 ALA A C 1
ATOM 1109 O O . ALA A 1 138 ? 2.489 -9.574 19.462 1.00 94.25 138 ALA A O 1
ATOM 1110 N N . LEU A 1 139 ? 3.842 -8.758 21.081 1.00 94.69 139 LEU A N 1
ATOM 1111 C CA . LEU A 1 139 ? 4.621 -7.830 20.268 1.00 94.69 139 LEU A CA 1
ATOM 1112 C C . LEU A 1 139 ? 6.047 -8.374 20.114 1.00 94.69 139 LEU A C 1
ATOM 1114 O O . LEU A 1 139 ? 6.709 -8.675 21.107 1.00 94.69 139 LEU A O 1
ATOM 1118 N N . THR A 1 140 ? 6.532 -8.476 18.882 1.00 94.00 140 THR A N 1
ATOM 1119 C CA . THR A 1 140 ? 7.842 -9.061 18.565 1.00 94.00 140 THR A CA 1
ATOM 1120 C C . THR A 1 140 ? 8.598 -8.159 17.601 1.00 94.00 140 THR A C 1
ATOM 1122 O O . THR A 1 140 ? 8.040 -7.732 16.593 1.00 94.00 140 THR A O 1
ATOM 1125 N N . LYS A 1 141 ? 9.868 -7.863 17.902 1.00 93.81 141 LYS A N 1
ATOM 1126 C CA . LYS A 1 141 ? 10.772 -7.185 16.964 1.00 93.81 141 LYS A CA 1
ATOM 1127 C C . LYS A 1 141 ? 11.272 -8.203 15.942 1.00 93.81 141 LYS A C 1
ATOM 1129 O O . LYS A 1 141 ? 11.795 -9.241 16.332 1.00 93.81 141 LYS A O 1
ATOM 1134 N N . ILE A 1 142 ? 11.097 -7.904 14.661 1.00 93.75 142 ILE A N 1
ATOM 1135 C CA . ILE A 1 142 ? 11.507 -8.753 13.534 1.00 93.75 142 ILE A CA 1
ATOM 1136 C C . ILE A 1 142 ? 12.850 -8.290 12.973 1.00 93.75 142 ILE A C 1
ATOM 1138 O O . ILE A 1 142 ? 13.715 -9.104 12.667 1.00 93.75 142 ILE A O 1
ATOM 1142 N N . SER A 1 143 ? 13.033 -6.978 12.806 1.00 91.31 143 SER A N 1
ATOM 1143 C CA . SER A 1 143 ? 14.242 -6.438 12.185 1.00 91.31 143 SER A CA 1
ATOM 1144 C C . SER A 1 143 ? 14.593 -5.060 12.716 1.00 91.31 143 SER A C 1
ATOM 1146 O O . SER A 1 143 ? 13.705 -4.240 12.945 1.00 91.31 143 SER A O 1
ATOM 1148 N N . ASP A 1 144 ? 15.892 -4.790 12.829 1.00 89.19 144 ASP A N 1
ATOM 1149 C CA . ASP A 1 144 ? 16.438 -3.462 13.131 1.00 89.19 144 ASP A CA 1
ATOM 1150 C C . ASP A 1 144 ? 16.531 -2.557 11.892 1.00 89.19 144 ASP A C 1
ATOM 1152 O O . ASP A 1 144 ? 16.812 -1.365 12.004 1.00 89.19 144 ASP A O 1
ATOM 1156 N N . CYS A 1 145 ? 16.319 -3.116 10.697 1.00 87.94 145 CYS A N 1
ATOM 1157 C CA . CYS A 1 145 ? 16.390 -2.375 9.447 1.00 87.94 145 CYS A CA 1
ATOM 1158 C C . CYS A 1 145 ? 15.255 -2.808 8.515 1.00 87.94 145 CYS A C 1
ATOM 1160 O O . CYS A 1 145 ? 15.268 -3.876 7.912 1.00 87.94 145 CYS A O 1
ATOM 1162 N N . TRP A 1 146 ? 14.242 -1.973 8.384 1.00 89.00 146 TRP A N 1
ATOM 1163 C CA . TRP A 1 146 ? 13.120 -2.156 7.478 1.00 89.00 146 TRP A CA 1
ATOM 1164 C C . TRP A 1 146 ? 12.728 -0.786 6.944 1.00 89.00 146 TRP A C 1
ATOM 1166 O O . TRP A 1 146 ? 12.752 0.189 7.692 1.00 89.00 146 TRP A O 1
ATOM 1176 N N . ALA A 1 147 ? 12.427 -0.667 5.654 1.00 77.81 147 ALA A N 1
ATOM 1177 C CA . ALA A 1 147 ? 12.292 0.644 5.025 1.00 77.81 147 ALA A CA 1
ATOM 1178 C C . ALA A 1 147 ? 11.015 0.778 4.194 1.00 77.81 147 ALA A C 1
ATOM 1180 O O . ALA A 1 147 ? 10.646 -0.120 3.448 1.00 77.81 147 ALA A O 1
ATOM 1181 N N . GLY A 1 148 ? 10.401 1.961 4.276 1.00 70.38 148 GLY A N 1
ATOM 1182 C CA . GLY A 1 148 ? 9.460 2.467 3.278 1.00 70.38 148 GLY A CA 1
ATOM 1183 C C . GLY A 1 148 ? 8.150 1.691 3.117 1.00 70.38 148 GLY A C 1
ATOM 1184 O O . GLY A 1 148 ? 7.657 1.026 4.030 1.00 70.38 148 GLY A O 1
ATOM 1185 N N . ILE A 1 149 ? 7.563 1.848 1.929 1.00 72.38 149 ILE A N 1
ATOM 1186 C CA . ILE A 1 149 ? 6.346 1.152 1.507 1.00 72.38 149 ILE A CA 1
ATOM 1187 C C . ILE A 1 149 ? 6.659 -0.336 1.406 1.00 72.38 149 ILE A C 1
ATOM 1189 O O . ILE A 1 149 ? 7.637 -0.741 0.777 1.00 72.38 149 ILE A O 1
ATOM 1193 N N . SER A 1 150 ? 5.830 -1.131 2.068 1.00 83.88 150 SER A N 1
ATOM 1194 C CA . SER A 1 150 ? 6.017 -2.568 2.198 1.00 83.88 150 SER A CA 1
ATOM 1195 C C . SER A 1 150 ? 4.796 -3.300 1.671 1.00 83.88 150 SER A C 1
ATOM 1197 O O . SER A 1 150 ? 3.687 -2.764 1.687 1.00 83.88 150 SER A O 1
ATOM 1199 N N . TYR A 1 151 ? 5.002 -4.530 1.227 1.00 87.50 151 TYR A N 1
ATOM 1200 C CA . TYR A 1 151 ? 3.929 -5.429 0.827 1.00 87.50 151 TYR A CA 1
ATOM 1201 C C . TYR A 1 151 ? 3.997 -6.695 1.650 1.00 87.50 151 TYR A C 1
ATOM 1203 O O . TYR A 1 151 ? 5.071 -7.251 1.854 1.00 87.50 151 TYR A O 1
ATOM 1211 N N . TYR A 1 152 ? 2.845 -7.127 2.140 1.00 88.44 152 TYR A N 1
ATOM 1212 C CA . TYR A 1 152 ? 2.744 -8.276 3.014 1.00 88.44 152 TYR A CA 1
ATOM 1213 C C . TYR A 1 152 ? 1.696 -9.234 2.466 1.00 88.44 152 TYR A C 1
ATOM 1215 O O . TYR A 1 152 ? 0.587 -8.845 2.103 1.00 88.44 152 TYR A O 1
ATOM 1223 N N . THR A 1 153 ? 2.071 -10.500 2.446 1.00 88.75 153 THR A N 1
ATOM 1224 C CA . THR A 1 153 ? 1.194 -11.652 2.278 1.00 88.75 153 THR A CA 1
ATOM 1225 C C . THR A 1 153 ? 1.128 -12.388 3.615 1.00 88.75 153 THR A C 1
ATOM 1227 O O . THR A 1 153 ? 1.812 -12.016 4.570 1.00 88.75 153 THR A O 1
ATOM 1230 N N . LYS A 1 154 ? 0.334 -13.458 3.690 1.00 89.06 154 LYS A N 1
ATOM 1231 C CA . LYS A 1 154 ? 0.301 -14.321 4.878 1.00 89.06 154 LYS A CA 1
ATOM 1232 C C . LYS A 1 154 ? 1.660 -14.983 5.185 1.00 89.06 154 LYS A C 1
ATOM 1234 O O . LYS A 1 154 ? 1.944 -15.263 6.342 1.00 89.06 154 LYS A O 1
ATOM 1239 N N . ASP A 1 155 ? 2.492 -15.201 4.162 1.00 93.25 155 ASP A N 1
ATOM 1240 C CA . ASP A 1 155 ? 3.735 -15.979 4.274 1.00 93.25 155 ASP A CA 1
ATOM 1241 C C . ASP A 1 155 ? 4.988 -15.087 4.262 1.00 93.25 155 ASP A C 1
ATOM 1243 O O . ASP A 1 155 ? 6.028 -15.453 4.815 1.00 93.25 155 ASP A O 1
ATOM 1247 N N . TYR A 1 156 ? 4.903 -13.904 3.642 1.00 94.69 156 TYR A N 1
ATOM 1248 C CA . TYR A 1 156 ? 6.060 -13.051 3.375 1.00 94.69 156 TYR A CA 1
ATOM 1249 C C . TYR A 1 156 ? 5.772 -11.558 3.510 1.00 94.69 156 TYR A C 1
ATOM 1251 O O . TYR A 1 156 ? 4.708 -11.088 3.111 1.00 94.69 156 TYR A O 1
ATOM 1259 N N . GLY A 1 157 ? 6.765 -10.801 3.976 1.00 94.12 157 GLY A N 1
ATOM 1260 C CA . GLY A 1 157 ? 6.826 -9.344 3.863 1.00 94.12 157 GLY A CA 1
ATOM 1261 C C . GLY A 1 157 ? 7.947 -8.907 2.924 1.00 94.12 157 GLY A C 1
ATOM 1262 O O . GLY A 1 157 ? 9.012 -9.515 2.915 1.00 94.12 157 GLY A O 1
ATOM 1263 N N . TYR A 1 158 ? 7.741 -7.833 2.174 1.00 95.00 158 TYR A N 1
ATOM 1264 C CA . TYR A 1 158 ? 8.714 -7.280 1.239 1.00 95.00 158 TYR A CA 1
ATOM 1265 C C . TYR A 1 158 ? 8.902 -5.794 1.489 1.00 95.00 158 TYR A C 1
ATOM 1267 O O . TYR A 1 158 ? 7.929 -5.062 1.689 1.00 95.00 158 TYR A O 1
ATOM 1275 N N . CYS A 1 159 ? 10.149 -5.343 1.441 1.00 93.19 159 CYS A N 1
ATOM 1276 C CA . CYS A 1 159 ? 10.473 -3.925 1.393 1.00 93.19 159 CYS A CA 1
ATOM 1277 C C . CYS A 1 159 ? 11.638 -3.665 0.444 1.00 93.19 159 CYS A C 1
ATOM 1279 O O . CYS A 1 159 ? 12.425 -4.560 0.132 1.00 93.19 159 CYS A O 1
ATOM 1281 N N . TYR A 1 160 ? 11.760 -2.420 -0.003 1.00 91.25 160 TYR A N 1
ATOM 1282 C CA . TYR A 1 160 ? 12.913 -1.970 -0.768 1.00 91.25 160 TYR A CA 1
ATOM 1283 C C . TYR A 1 160 ? 13.785 -1.059 0.089 1.00 91.25 160 TYR A C 1
ATOM 1285 O O . TYR A 1 160 ? 13.312 -0.064 0.646 1.00 91.25 160 TYR A O 1
ATOM 1293 N N . ARG A 1 161 ? 15.075 -1.382 0.163 1.00 88.12 161 ARG A N 1
ATOM 1294 C CA . ARG A 1 161 ? 16.088 -0.533 0.785 1.00 88.12 161 ARG A CA 1
ATOM 1295 C C . ARG A 1 161 ? 16.889 0.164 -0.305 1.00 88.12 161 ARG A C 1
ATOM 1297 O O . ARG A 1 161 ? 17.416 -0.476 -1.216 1.00 88.12 161 ARG A O 1
ATOM 1304 N N . ILE A 1 162 ? 16.946 1.492 -0.206 1.00 83.62 162 ILE A N 1
ATOM 1305 C CA . ILE A 1 162 ? 17.520 2.370 -1.230 1.00 83.62 162 ILE A CA 1
ATOM 1306 C C . ILE A 1 162 ? 18.956 1.945 -1.539 1.00 83.62 162 ILE A C 1
ATOM 1308 O O . ILE A 1 162 ? 19.805 1.936 -0.653 1.00 83.62 162 ILE A O 1
ATOM 1312 N N . ASN A 1 163 ? 19.212 1.636 -2.812 1.00 83.88 163 ASN A N 1
ATOM 1313 C CA . ASN A 1 163 ? 20.521 1.242 -3.336 1.00 83.88 163 ASN A CA 1
ATOM 1314 C C . ASN A 1 163 ? 21.141 -0.015 -2.681 1.00 83.88 163 ASN A C 1
ATOM 1316 O O . ASN A 1 163 ? 22.341 -0.265 -2.809 1.00 83.88 163 ASN A O 1
ATOM 1320 N N . GLU A 1 164 ? 20.326 -0.809 -1.984 1.00 90.00 164 GLU A N 1
ATOM 1321 C CA . GLU A 1 164 ? 20.682 -2.144 -1.501 1.00 90.00 164 GLU A CA 1
ATOM 1322 C C . GLU A 1 164 ? 19.917 -3.204 -2.299 1.00 90.00 164 GLU A C 1
ATOM 1324 O O . GLU A 1 164 ? 20.527 -4.107 -2.881 1.00 90.00 164 GLU A O 1
ATOM 1329 N N . GLY A 1 165 ? 18.588 -3.073 -2.360 1.00 92.06 165 GLY A N 1
ATOM 1330 C CA . GLY A 1 165 ? 17.721 -4.014 -3.056 1.00 92.06 165 GLY A CA 1
ATOM 1331 C C . GLY A 1 165 ? 16.419 -4.334 -2.330 1.00 92.06 165 GLY A C 1
ATOM 1332 O O . GLY A 1 165 ? 15.990 -3.626 -1.416 1.00 92.06 165 GLY A O 1
ATOM 1333 N N . ILE A 1 166 ? 15.778 -5.411 -2.775 1.00 94.50 166 ILE A N 1
ATOM 1334 C CA . ILE A 1 166 ? 14.526 -5.929 -2.224 1.00 94.50 166 ILE A CA 1
ATOM 1335 C C . ILE A 1 166 ? 14.855 -6.939 -1.128 1.00 94.50 166 ILE A C 1
ATOM 1337 O O . ILE A 1 166 ? 15.567 -7.919 -1.356 1.00 94.50 166 ILE A O 1
ATOM 1341 N N . TYR A 1 167 ? 14.320 -6.688 0.062 1.00 95.06 167 TYR A N 1
ATOM 1342 C CA . TYR A 1 167 ? 14.412 -7.569 1.216 1.00 95.06 167 TYR A CA 1
ATOM 1343 C C . TYR A 1 167 ? 13.109 -8.329 1.404 1.00 95.06 167 TYR A C 1
ATOM 1345 O O . TYR A 1 167 ? 12.025 -7.764 1.240 1.00 95.06 167 TYR A O 1
ATOM 1353 N N . LYS A 1 168 ? 13.239 -9.588 1.814 1.00 95.69 168 LYS A N 1
ATOM 1354 C CA . LYS A 1 168 ? 12.137 -10.497 2.102 1.00 95.69 168 LYS A CA 1
ATOM 1355 C C . LYS A 1 168 ? 12.188 -10.926 3.561 1.00 95.69 168 LYS A C 1
ATOM 1357 O O . LYS A 1 168 ? 13.222 -11.369 4.058 1.00 95.69 168 LYS A O 1
ATOM 1362 N N . TYR A 1 169 ? 11.059 -10.791 4.235 1.00 95.69 169 TYR A N 1
ATOM 1363 C CA . TYR A 1 169 ? 10.774 -11.344 5.548 1.00 95.69 169 TYR A CA 1
ATOM 1364 C C . TYR A 1 169 ? 9.958 -12.625 5.372 1.00 95.69 169 TYR A C 1
ATOM 1366 O O . TYR A 1 169 ? 8.912 -12.586 4.728 1.00 95.69 169 TYR A O 1
ATOM 1374 N N . ASN A 1 170 ? 10.423 -13.743 5.926 1.00 96.19 170 ASN A N 1
ATOM 1375 C CA . ASN A 1 170 ? 9.684 -15.002 5.983 1.00 96.19 170 ASN A CA 1
ATOM 1376 C C . ASN A 1 170 ? 8.947 -15.109 7.325 1.00 96.19 170 ASN A C 1
ATOM 1378 O O . ASN A 1 170 ? 9.577 -15.128 8.383 1.00 96.19 170 ASN A O 1
ATOM 1382 N N . VAL A 1 171 ? 7.615 -15.178 7.276 1.00 93.56 171 VAL A N 1
ATOM 1383 C CA . VAL A 1 171 ? 6.762 -15.200 8.473 1.00 93.56 171 VAL A CA 1
ATOM 1384 C C . VAL A 1 171 ? 6.950 -16.487 9.279 1.00 93.56 171 VAL A C 1
ATOM 1386 O O . VAL A 1 171 ? 6.951 -16.433 10.506 1.00 93.56 171 VAL A O 1
ATOM 1389 N N . GLU A 1 172 ? 7.150 -17.626 8.612 1.00 92.38 172 GLU A N 1
ATOM 1390 C CA . GLU A 1 172 ? 7.328 -18.930 9.260 1.00 92.38 172 GLU A CA 1
ATOM 1391 C C . GLU A 1 172 ? 8.663 -19.017 10.007 1.00 92.38 172 GLU A C 1
ATOM 1393 O O . GLU A 1 172 ? 8.703 -19.439 11.163 1.00 92.38 172 GLU A O 1
ATOM 1398 N N . THR A 1 173 ? 9.761 -18.609 9.363 1.00 94.06 173 THR A N 1
ATOM 1399 C CA . THR A 1 173 ? 11.111 -18.754 9.938 1.00 94.06 173 THR A CA 1
ATOM 1400 C C . THR A 1 173 ? 11.543 -17.553 10.772 1.00 94.06 173 THR A C 1
ATOM 1402 O O . THR A 1 173 ? 12.478 -17.654 11.563 1.00 94.06 173 THR A O 1
ATOM 1405 N N . GLY A 1 174 ? 10.883 -16.406 10.607 1.00 91.19 174 GLY A N 1
ATOM 1406 C CA . GLY A 1 174 ? 11.286 -15.151 11.232 1.00 91.19 174 GLY A CA 1
ATOM 1407 C C . GLY A 1 174 ? 12.463 -14.459 10.531 1.00 91.19 174 GLY A C 1
ATOM 1408 O O . GLY A 1 174 ? 12.907 -13.406 10.986 1.00 91.19 174 GLY A O 1
ATOM 1409 N N . GLU A 1 175 ? 12.990 -15.029 9.446 1.00 94.75 175 GLU A N 1
ATOM 1410 C CA . GLU A 1 175 ? 14.215 -14.548 8.809 1.00 94.75 175 GLU A CA 1
ATOM 1411 C C . GLU A 1 175 ? 13.964 -13.360 7.879 1.00 94.75 175 GLU A C 1
ATOM 1413 O O . GLU A 1 175 ? 12.992 -13.325 7.122 1.00 94.75 175 GLU A O 1
ATOM 1418 N N . VAL A 1 176 ? 14.897 -12.404 7.893 1.00 95.12 176 VAL A N 1
ATOM 1419 C CA . VAL A 1 176 ? 14.949 -11.287 6.944 1.00 95.12 176 VAL A CA 1
ATOM 1420 C C . VAL A 1 176 ? 16.201 -11.420 6.093 1.00 95.12 176 VAL A C 1
ATOM 1422 O O . VAL A 1 176 ? 17.318 -11.400 6.611 1.00 95.12 176 VAL A O 1
ATOM 1425 N N . THR A 1 177 ? 16.022 -11.524 4.781 1.00 95.69 177 THR A N 1
ATOM 1426 C CA . THR A 1 177 ? 17.109 -11.747 3.821 1.00 95.69 177 THR A CA 1
ATOM 1427 C C . THR A 1 177 ? 17.047 -10.741 2.677 1.00 95.69 177 THR A C 1
ATOM 1429 O O . THR A 1 177 ? 15.984 -10.211 2.351 1.00 95.69 177 THR A O 1
ATOM 1432 N N . LEU A 1 178 ? 18.205 -10.436 2.087 1.00 95.56 178 LEU A N 1
ATOM 1433 C CA . LEU A 1 178 ? 18.268 -9.711 0.820 1.00 95.56 178 LEU A CA 1
ATOM 1434 C C . LEU A 1 178 ? 17.890 -10.692 -0.293 1.00 95.56 178 LEU A C 1
ATOM 1436 O O . LEU A 1 178 ? 18.675 -11.586 -0.600 1.00 95.56 178 LEU A O 1
ATOM 1440 N N . ASP A 1 179 ? 16.710 -10.517 -0.878 1.00 95.75 179 ASP A N 1
ATOM 1441 C CA . ASP A 1 179 ? 16.161 -11.432 -1.886 1.00 95.75 179 ASP A CA 1
ATOM 1442 C C . ASP A 1 179 ? 16.664 -11.065 -3.292 1.00 95.75 179 ASP A C 1
ATOM 1444 O O . ASP A 1 179 ? 17.036 -11.927 -4.087 1.00 95.75 179 ASP A O 1
ATOM 1448 N N . LYS A 1 180 ? 16.782 -9.760 -3.578 1.00 95.19 180 LYS A N 1
ATOM 1449 C CA . LYS A 1 180 ? 17.352 -9.246 -4.831 1.00 95.19 180 LYS A CA 1
ATOM 1450 C C . LYS A 1 180 ? 18.183 -7.998 -4.590 1.00 95.19 180 LYS A C 1
ATOM 1452 O O . LYS A 1 180 ? 17.649 -6.967 -4.195 1.00 95.19 180 LYS A O 1
ATOM 1457 N N . ALA A 1 181 ? 19.473 -8.050 -4.916 1.00 94.88 181 ALA A N 1
ATOM 1458 C CA . ALA A 1 181 ? 20.309 -6.854 -4.953 1.00 94.88 181 ALA A CA 1
ATOM 1459 C C . ALA A 1 181 ? 19.913 -5.952 -6.134 1.00 94.88 181 ALA A C 1
ATOM 1461 O O . ALA A 1 181 ? 19.874 -6.409 -7.279 1.00 94.88 181 ALA A O 1
ATOM 1462 N N . ILE A 1 182 ? 19.663 -4.672 -5.861 1.00 91.00 182 ILE A N 1
ATOM 1463 C CA . ILE A 1 182 ? 19.404 -3.648 -6.882 1.00 91.00 182 ILE A CA 1
ATOM 1464 C C . ILE A 1 182 ? 20.256 -2.436 -6.530 1.00 91.00 182 ILE A C 1
ATOM 1466 O O . ILE A 1 182 ? 20.092 -1.839 -5.466 1.00 91.00 182 ILE A O 1
ATOM 1470 N N . LYS A 1 183 ? 21.189 -2.102 -7.423 1.00 89.44 183 LYS A N 1
ATOM 1471 C CA . LYS A 1 183 ? 22.130 -0.999 -7.244 1.00 89.44 183 LYS A CA 1
ATOM 1472 C C . LYS A 1 183 ? 22.117 -0.103 -8.466 1.00 89.44 183 LYS A C 1
ATOM 1474 O O . LYS A 1 183 ? 22.224 -0.590 -9.590 1.00 89.44 183 LYS A O 1
ATOM 1479 N N . PHE A 1 184 ? 22.036 1.192 -8.222 1.00 85.88 184 PHE A N 1
ATOM 1480 C CA . PHE A 1 184 ? 22.177 2.226 -9.231 1.00 85.88 184 PHE A CA 1
ATOM 1481 C C . PHE A 1 184 ? 23.505 2.951 -9.012 1.00 85.88 184 PHE A C 1
ATOM 1483 O O . PHE A 1 184 ? 24.007 3.056 -7.891 1.00 85.88 184 PHE A O 1
ATOM 1490 N N . ASN A 1 185 ? 24.103 3.427 -10.104 1.00 81.56 185 ASN A N 1
ATOM 1491 C CA . ASN A 1 185 ? 25.396 4.115 -10.052 1.00 81.56 185 ASN A CA 1
ATOM 1492 C C . ASN A 1 185 ? 25.302 5.501 -9.404 1.00 81.56 185 ASN A C 1
ATOM 1494 O O . ASN A 1 185 ? 26.321 6.057 -9.004 1.00 81.56 185 ASN A O 1
ATOM 1498 N N . ASN A 1 186 ? 24.095 6.050 -9.305 1.00 77.50 186 ASN A N 1
ATOM 1499 C CA . ASN A 1 186 ? 23.839 7.361 -8.746 1.00 77.50 186 ASN A CA 1
ATOM 1500 C C . ASN A 1 186 ? 23.165 7.265 -7.370 1.00 77.50 186 ASN A C 1
ATOM 1502 O O . ASN A 1 186 ? 22.647 6.226 -6.960 1.00 77.50 186 ASN A O 1
ATOM 1506 N N . HIS A 1 187 ? 23.153 8.381 -6.646 1.00 65.50 187 HIS A N 1
ATOM 1507 C CA . HIS A 1 187 ? 22.426 8.506 -5.379 1.00 65.50 187 HIS A CA 1
ATOM 1508 C C . HIS A 1 187 ? 20.963 8.931 -5.592 1.00 65.50 187 HIS A C 1
ATOM 1510 O O . HIS A 1 187 ? 20.347 9.517 -4.700 1.00 65.50 187 HIS A O 1
ATOM 1516 N N . GLY A 1 188 ? 20.426 8.671 -6.787 1.00 63.97 188 GLY A N 1
ATOM 1517 C CA . GLY A 1 188 ? 19.094 9.081 -7.194 1.00 63.97 188 GLY A CA 1
ATOM 1518 C C . GLY A 1 188 ? 18.000 8.469 -6.320 1.00 63.97 188 GLY A C 1
ATOM 1519 O O . GLY A 1 188 ? 18.119 7.365 -5.780 1.00 63.97 188 GLY A O 1
ATOM 1520 N N . HIS A 1 189 ? 16.902 9.204 -6.170 1.00 75.56 189 HIS A N 1
ATOM 1521 C CA . HIS A 1 189 ? 15.733 8.739 -5.434 1.00 75.56 189 HIS A CA 1
ATOM 1522 C C . HIS A 1 189 ? 15.099 7.521 -6.124 1.00 75.56 189 HIS A C 1
ATOM 1524 O O . HIS A 1 189 ? 14.892 7.529 -7.336 1.00 75.56 189 HIS A O 1
ATOM 1530 N N . CYS A 1 190 ? 14.772 6.485 -5.351 1.00 82.50 190 CYS A N 1
ATOM 1531 C CA . CYS A 1 190 ? 14.157 5.258 -5.849 1.00 82.50 190 CYS A CA 1
ATOM 1532 C C . CYS A 1 190 ? 12.933 4.920 -5.006 1.00 82.50 190 CYS A C 1
ATOM 1534 O O . CYS A 1 190 ? 13.038 4.839 -3.780 1.00 82.50 190 CYS A O 1
ATOM 1536 N N . GLU A 1 191 ? 11.811 4.656 -5.659 1.00 82.94 19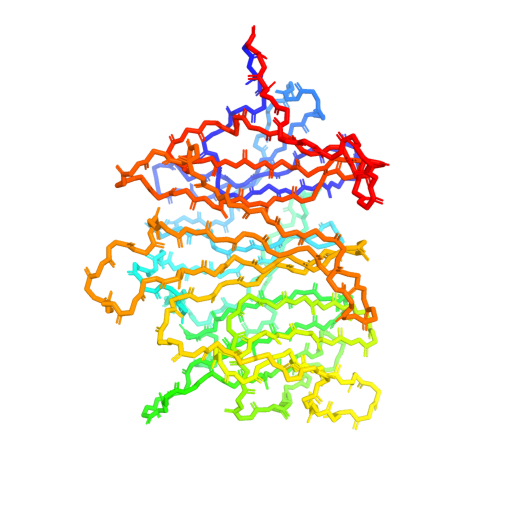1 GLU A N 1
ATOM 1537 C CA . GLU A 1 191 ? 10.621 4.120 -5.012 1.00 82.94 191 GLU A CA 1
ATOM 1538 C C . GLU A 1 191 ? 10.222 2.797 -5.644 1.00 82.94 191 GLU A C 1
ATOM 1540 O O . GLU A 1 191 ? 10.309 2.630 -6.858 1.00 82.94 191 GLU A O 1
ATOM 1545 N N . VAL A 1 192 ? 9.741 1.874 -4.816 1.00 89.19 192 VAL A N 1
ATOM 1546 C CA . VAL A 1 192 ? 9.200 0.596 -5.274 1.00 89.19 192 VAL A CA 1
ATOM 1547 C C . VAL A 1 192 ? 7.750 0.477 -4.828 1.00 89.19 192 VAL A C 1
ATOM 1549 O O . VAL A 1 192 ? 7.386 0.896 -3.723 1.00 89.19 192 VAL A O 1
ATOM 1552 N N . ARG A 1 193 ? 6.912 -0.069 -5.704 1.00 90.62 193 ARG A N 1
ATOM 1553 C CA . ARG A 1 193 ? 5.560 -0.532 -5.407 1.00 90.62 193 ARG A CA 1
ATOM 1554 C C . ARG A 1 193 ? 5.491 -2.011 -5.741 1.00 90.62 193 ARG A C 1
ATOM 1556 O O . ARG A 1 193 ? 5.912 -2.434 -6.813 1.00 90.62 193 ARG A O 1
ATOM 1563 N N . PHE A 1 194 ? 4.968 -2.782 -4.806 1.00 91.81 194 PHE A N 1
ATOM 1564 C CA . PHE A 1 194 ? 4.801 -4.216 -4.954 1.00 91.81 194 PHE A CA 1
ATOM 1565 C C . PHE A 1 194 ? 3.314 -4.494 -5.145 1.00 91.81 194 PHE A C 1
ATOM 1567 O O . PHE A 1 194 ? 2.504 -4.088 -4.308 1.00 91.81 194 PHE A O 1
ATOM 1574 N N . TYR A 1 195 ? 2.973 -5.178 -6.229 1.00 91.75 195 TYR A N 1
ATOM 1575 C CA . TYR A 1 195 ? 1.623 -5.647 -6.510 1.00 91.75 195 TYR A CA 1
ATOM 1576 C C . TYR A 1 195 ? 1.652 -7.147 -6.835 1.00 91.75 195 TYR A C 1
ATOM 1578 O O . TYR A 1 195 ? 2.725 -7.681 -7.120 1.00 91.75 195 TYR A O 1
ATOM 1586 N N . PRO A 1 196 ? 0.507 -7.854 -6.765 1.00 89.88 196 PRO A N 1
ATOM 1587 C CA . PRO A 1 196 ? 0.476 -9.307 -6.928 1.00 89.88 196 PRO A CA 1
ATOM 1588 C C . PRO A 1 196 ? 1.119 -9.812 -8.222 1.00 89.88 196 PRO A C 1
ATOM 1590 O O . PRO A 1 196 ? 1.803 -10.827 -8.184 1.00 89.88 196 PRO A O 1
ATOM 1593 N N . ASP A 1 197 ? 0.969 -9.081 -9.329 1.00 93.06 197 ASP A N 1
ATOM 1594 C CA . ASP A 1 197 ? 1.469 -9.537 -10.632 1.00 93.06 197 ASP A CA 1
ATOM 1595 C C . ASP A 1 197 ? 2.892 -9.049 -10.931 1.00 93.06 197 ASP A C 1
ATOM 1597 O O . ASP A 1 197 ? 3.690 -9.776 -11.521 1.00 93.06 197 ASP A O 1
ATOM 1601 N N . TYR A 1 198 ? 3.230 -7.829 -10.501 1.00 94.94 198 TYR A N 1
ATOM 1602 C CA . TYR A 1 198 ? 4.483 -7.167 -10.864 1.00 94.94 198 TYR A CA 1
ATOM 1603 C C . TYR A 1 198 ? 5.019 -6.263 -9.750 1.00 94.94 198 TYR A C 1
ATOM 1605 O O . TYR A 1 198 ? 4.280 -5.741 -8.906 1.00 94.94 198 TYR A O 1
ATOM 1613 N N . ILE A 1 199 ? 6.325 -6.010 -9.806 1.00 94.88 199 ILE A N 1
ATOM 1614 C CA . ILE A 1 199 ? 7.027 -5.041 -8.965 1.00 94.88 199 ILE A CA 1
ATOM 1615 C C . ILE A 1 199 ? 7.408 -3.845 -9.838 1.00 94.88 199 ILE A C 1
ATOM 1617 O O . ILE A 1 199 ? 8.089 -3.990 -10.850 1.00 94.88 199 ILE A O 1
ATOM 1621 N N . TYR A 1 200 ? 6.999 -2.649 -9.428 1.00 94.12 200 TYR A N 1
ATOM 1622 C CA . TYR A 1 200 ? 7.230 -1.408 -10.161 1.00 94.12 200 TYR A CA 1
ATOM 1623 C C . TYR A 1 200 ? 8.266 -0.579 -9.419 1.00 94.12 200 TYR A C 1
ATOM 1625 O O . TYR A 1 200 ? 8.040 -0.184 -8.274 1.00 94.12 200 TYR A O 1
ATOM 1633 N N . LEU A 1 201 ? 9.395 -0.301 -10.061 1.00 92.75 201 LEU A N 1
ATOM 1634 C CA . LEU A 1 201 ? 10.460 0.525 -9.504 1.00 92.75 201 LEU A CA 1
ATOM 1635 C C . LEU A 1 201 ? 10.579 1.803 -10.322 1.00 92.75 201 LEU A C 1
ATOM 1637 O O . LEU A 1 201 ? 10.874 1.756 -11.512 1.00 92.75 201 LEU A O 1
ATOM 1641 N N . ILE A 1 202 ? 10.391 2.947 -9.675 1.00 89.81 202 ILE A N 1
ATOM 1642 C CA . ILE A 1 202 ? 10.596 4.260 -10.282 1.00 89.81 202 ILE A CA 1
ATOM 1643 C C . ILE A 1 202 ? 11.912 4.819 -9.762 1.00 89.81 202 ILE A C 1
ATOM 1645 O O . ILE A 1 202 ? 12.110 4.984 -8.555 1.00 89.81 202 ILE A O 1
ATOM 1649 N N . HIS A 1 203 ? 12.816 5.099 -10.689 1.00 89.00 203 HIS A N 1
ATOM 1650 C CA . HIS A 1 203 ? 14.165 5.559 -10.415 1.00 89.00 203 HIS A CA 1
ATOM 1651 C C . HIS A 1 203 ? 14.396 6.946 -11.006 1.00 89.00 203 HIS A C 1
ATOM 1653 O O . HIS A 1 203 ? 14.195 7.156 -12.202 1.00 89.00 203 HIS A O 1
ATOM 1659 N N . ASN A 1 204 ? 14.873 7.872 -10.180 1.00 86.56 204 ASN A N 1
ATOM 1660 C CA . ASN A 1 204 ? 15.399 9.152 -10.625 1.00 86.56 204 ASN A CA 1
ATOM 1661 C C . ASN A 1 204 ? 16.857 8.993 -11.065 1.00 86.56 204 ASN A C 1
ATOM 1663 O O . ASN A 1 204 ? 17.724 8.667 -10.255 1.00 86.56 204 ASN A O 1
ATOM 1667 N N . ARG A 1 205 ? 17.131 9.239 -12.347 1.00 85.62 205 ARG A N 1
ATOM 1668 C CA . ARG A 1 205 ? 18.468 9.077 -12.933 1.00 85.62 205 ARG A CA 1
ATOM 1669 C C . ARG A 1 205 ? 19.397 10.269 -12.712 1.00 85.62 205 ARG A C 1
ATOM 1671 O O . ARG A 1 205 ? 20.554 10.207 -13.119 1.00 85.62 205 ARG A O 1
ATOM 1678 N N . ASN A 1 206 ? 18.934 11.333 -12.066 1.00 80.06 206 ASN A N 1
ATOM 1679 C CA . ASN A 1 206 ? 19.757 12.510 -11.854 1.00 80.06 206 ASN A CA 1
ATOM 1680 C C . ASN A 1 206 ? 20.791 12.271 -10.742 1.00 80.06 206 ASN A C 1
ATOM 1682 O O . ASN A 1 206 ? 20.454 11.866 -9.629 1.00 80.06 206 ASN A O 1
ATOM 1686 N N . ASP A 1 207 ? 22.054 12.561 -11.044 1.00 73.75 207 ASP A N 1
ATOM 1687 C CA . ASP A 1 207 ? 23.160 12.466 -10.088 1.00 73.75 207 ASP A CA 1
ATOM 1688 C C . ASP A 1 207 ? 23.167 13.635 -9.088 1.00 73.75 207 ASP A C 1
ATOM 1690 O O . ASP A 1 207 ? 23.752 13.533 -8.005 1.00 73.75 207 ASP A O 1
ATOM 1694 N N . ASP A 1 208 ? 22.520 14.756 -9.427 1.00 73.38 208 ASP A N 1
ATOM 1695 C CA . ASP A 1 208 ? 22.380 15.897 -8.527 1.00 73.38 208 ASP A CA 1
ATOM 1696 C C . ASP A 1 208 ? 21.226 15.657 -7.547 1.00 73.38 208 ASP A C 1
AT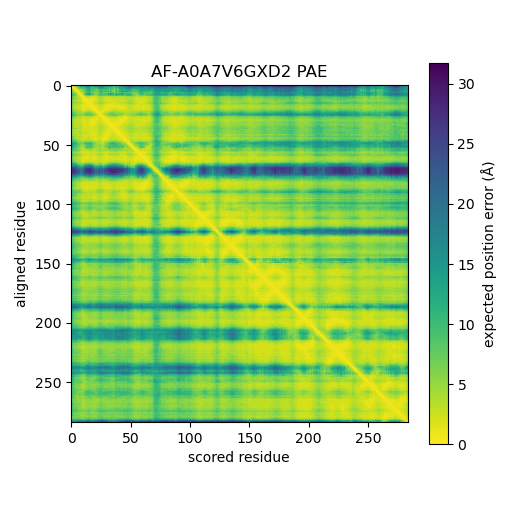OM 1698 O O . ASP A 1 208 ? 20.053 15.793 -7.887 1.00 73.38 208 ASP A O 1
ATOM 1702 N N . TYR A 1 209 ? 21.559 15.381 -6.286 1.00 65.81 209 TYR A N 1
ATOM 1703 C CA . TYR A 1 209 ? 20.588 15.214 -5.198 1.00 65.81 209 TYR A CA 1
ATOM 1704 C C . TYR A 1 209 ? 19.689 16.446 -4.957 1.00 65.81 209 TYR A C 1
ATOM 1706 O O . TYR A 1 209 ? 18.702 16.353 -4.221 1.00 65.81 209 TYR A O 1
ATOM 1714 N N . ARG A 1 210 ? 20.041 17.611 -5.521 1.00 67.44 210 ARG A N 1
ATOM 1715 C CA . ARG A 1 210 ? 19.251 18.853 -5.470 1.00 67.44 210 ARG A CA 1
ATOM 1716 C C . ARG A 1 210 ? 18.268 18.967 -6.630 1.00 67.44 210 ARG A C 1
ATOM 1718 O O . ARG A 1 210 ? 17.407 19.848 -6.591 1.00 67.44 210 ARG A O 1
ATOM 1725 N N . ALA A 1 211 ? 18.410 18.139 -7.664 1.00 68.75 211 ALA A N 1
ATOM 1726 C CA . ALA A 1 211 ? 17.446 18.088 -8.744 1.00 68.75 211 ALA A CA 1
ATOM 1727 C C . ALA A 1 211 ? 16.073 17.692 -8.197 1.00 68.75 211 ALA A C 1
ATOM 1729 O O . ALA A 1 211 ? 15.949 16.960 -7.211 1.00 68.75 211 ALA A O 1
ATOM 1730 N N . LEU A 1 212 ? 15.027 18.202 -8.843 1.00 72.25 212 LEU A N 1
ATOM 1731 C CA . LEU A 1 212 ? 13.665 17.821 -8.499 1.00 72.25 212 LEU A CA 1
ATOM 1732 C C . LEU A 1 212 ? 13.522 16.308 -8.689 1.00 72.25 212 LEU A C 1
ATOM 1734 O O . LEU A 1 212 ? 13.858 15.777 -9.751 1.00 72.25 212 LEU A O 1
ATOM 1738 N N . ARG A 1 213 ? 13.027 15.625 -7.650 1.00 71.12 213 ARG A N 1
ATOM 1739 C CA . ARG A 1 213 ? 12.876 14.160 -7.621 1.00 71.12 213 ARG A CA 1
ATOM 1740 C C . ARG A 1 213 ? 11.961 13.660 -8.731 1.00 71.12 213 ARG A C 1
ATOM 1742 O O . ARG A 1 213 ? 11.996 12.487 -9.074 1.00 71.12 213 ARG A O 1
ATOM 1749 N N . GLU A 1 214 ? 11.161 14.554 -9.285 1.00 73.12 214 GLU A N 1
ATOM 1750 C CA . GLU A 1 214 ? 10.128 14.306 -10.273 1.00 73.12 214 GLU A CA 1
ATOM 1751 C C . GLU A 1 214 ? 10.622 14.466 -11.723 1.00 73.12 214 GLU A C 1
ATOM 1753 O O . GLU A 1 214 ? 9.818 14.495 -12.650 1.00 73.12 214 GLU A O 1
ATOM 1758 N N . GLN A 1 215 ? 11.935 14.602 -11.941 1.00 76.06 215 GLN A N 1
ATOM 1759 C CA . GLN A 1 215 ? 12.543 14.727 -13.271 1.00 76.06 215 GLN A CA 1
ATOM 1760 C C . GLN A 1 215 ? 13.443 13.536 -13.607 1.00 76.06 215 GLN A C 1
ATOM 1762 O O . GLN A 1 215 ? 14.059 12.962 -12.722 1.00 76.06 215 GLN A O 1
ATOM 1767 N N . ASP A 1 216 ? 13.574 13.226 -14.900 1.00 83.25 216 ASP A N 1
ATOM 1768 C CA . ASP A 1 216 ? 14.464 12.169 -15.410 1.00 83.25 216 ASP A CA 1
ATOM 1769 C C . ASP A 1 216 ? 14.198 10.794 -14.773 1.00 83.25 216 ASP A C 1
ATOM 1771 O O . ASP A 1 216 ? 15.076 10.138 -14.205 1.00 83.25 216 ASP A O 1
ATOM 1775 N N . LEU A 1 217 ? 12.925 10.398 -14.829 1.00 87.06 217 LEU A N 1
ATOM 1776 C CA . LEU A 1 217 ? 12.418 9.191 -14.201 1.00 87.06 217 LEU A CA 1
ATOM 1777 C C . LEU A 1 217 ? 12.355 8.030 -15.184 1.00 87.06 217 LEU A C 1
ATOM 1779 O O . LEU A 1 217 ? 11.880 8.177 -16.311 1.00 87.06 217 LEU A O 1
ATOM 1783 N N . VAL A 1 218 ? 12.780 6.861 -14.720 1.00 90.81 218 VAL A N 1
ATOM 1784 C CA . VAL A 1 218 ? 12.599 5.591 -15.422 1.00 90.81 218 VAL A CA 1
ATOM 1785 C C . VAL A 1 218 ? 11.754 4.666 -14.564 1.00 90.81 218 VAL A C 1
ATOM 1787 O O . VAL A 1 218 ? 12.040 4.487 -13.380 1.00 90.81 218 VAL A O 1
ATOM 1790 N N . LEU A 1 219 ? 10.726 4.083 -15.172 1.00 93.06 219 LEU A N 1
ATOM 1791 C CA . LEU A 1 219 ? 9.963 2.979 -14.611 1.00 93.06 219 LEU A CA 1
ATOM 1792 C C . LEU A 1 219 ? 10.571 1.659 -15.084 1.00 93.06 219 LEU A C 1
ATOM 1794 O O . LEU A 1 219 ? 10.705 1.428 -16.284 1.00 93.06 219 LEU A O 1
ATOM 1798 N N . TYR A 1 220 ? 10.871 0.780 -14.140 1.00 94.69 220 TYR A N 1
ATOM 1799 C CA . TYR A 1 220 ? 11.167 -0.623 -14.387 1.00 94.69 220 TYR A CA 1
ATOM 1800 C C . TYR A 1 220 ? 9.995 -1.468 -13.895 1.00 94.69 220 TYR A C 1
ATOM 1802 O O . TYR A 1 220 ? 9.540 -1.287 -12.761 1.00 94.69 220 TYR A O 1
ATOM 1810 N N . ILE A 1 221 ? 9.532 -2.394 -14.730 1.00 96.69 221 ILE A N 1
ATOM 1811 C CA . ILE A 1 221 ? 8.531 -3.397 -14.353 1.00 96.69 221 ILE A CA 1
ATOM 1812 C C . ILE A 1 221 ? 9.249 -4.736 -14.249 1.00 96.69 221 ILE A C 1
ATOM 1814 O O . ILE A 1 221 ? 9.812 -5.213 -15.234 1.00 96.69 221 ILE A O 1
ATOM 1818 N N . TYR A 1 222 ? 9.238 -5.327 -13.060 1.00 96.75 222 TYR A N 1
ATOM 1819 C CA . TYR A 1 222 ? 9.784 -6.654 -12.804 1.00 96.75 222 TYR A CA 1
ATOM 1820 C C . TYR A 1 222 ? 8.661 -7.671 -12.612 1.00 96.75 222 TYR A C 1
ATOM 1822 O O . TYR A 1 222 ? 7.630 -7.352 -12.014 1.00 96.75 222 TYR A O 1
ATOM 1830 N N . ASN A 1 223 ? 8.899 -8.910 -13.036 1.00 96.31 223 ASN A N 1
ATOM 1831 C CA . ASN A 1 223 ? 8.161 -10.056 -12.505 1.00 96.31 223 ASN A CA 1
ATOM 1832 C C . ASN A 1 223 ? 8.675 -10.420 -11.092 1.00 96.31 223 ASN A C 1
ATOM 1834 O O . ASN A 1 223 ? 9.665 -9.867 -10.602 1.00 96.31 223 ASN A O 1
ATOM 1838 N N . TRP A 1 224 ? 8.010 -11.364 -10.424 1.00 94.56 224 TRP A N 1
ATOM 1839 C CA . TRP A 1 224 ? 8.408 -11.819 -9.084 1.00 94.56 224 TRP A CA 1
ATOM 1840 C C . TRP A 1 224 ? 9.674 -12.690 -9.051 1.00 94.56 224 TRP A C 1
ATOM 1842 O O . TRP A 1 224 ? 10.249 -12.862 -7.980 1.00 94.56 224 TRP A O 1
ATOM 1852 N N . ASP A 1 225 ? 10.162 -13.147 -10.209 1.00 95.94 225 ASP A N 1
ATOM 1853 C CA . ASP A 1 225 ? 11.497 -13.748 -10.363 1.00 95.94 225 ASP A CA 1
ATOM 1854 C C . ASP A 1 225 ? 12.605 -12.682 -10.519 1.00 95.94 225 ASP A C 1
ATOM 1856 O O . ASP A 1 225 ? 13.788 -12.989 -10.700 1.00 95.94 225 ASP A O 1
ATOM 1860 N N . TYR A 1 226 ? 12.241 -11.401 -10.396 1.00 95.62 226 TYR A N 1
ATOM 1861 C CA . TYR A 1 226 ? 13.123 -10.240 -10.491 1.00 95.62 226 TYR A CA 1
ATOM 1862 C C . TYR A 1 226 ? 13.805 -10.066 -11.854 1.00 95.62 226 TYR A C 1
ATOM 1864 O O . TYR A 1 226 ? 14.913 -9.507 -11.933 1.00 95.62 226 TYR A O 1
ATOM 1872 N N . GLU A 1 227 ? 13.158 -10.527 -12.919 1.00 96.38 227 GLU A N 1
ATOM 1873 C CA . GLU A 1 227 ? 13.504 -10.231 -14.305 1.00 96.38 227 GLU A CA 1
ATOM 1874 C C . GLU A 1 227 ? 12.806 -8.940 -14.735 1.00 96.38 227 GLU A C 1
ATOM 1876 O O . GLU A 1 227 ? 11.633 -8.723 -14.429 1.00 96.38 227 GLU A O 1
ATOM 1881 N N . ILE A 1 228 ? 13.533 -8.062 -15.431 1.00 96.62 228 ILE A N 1
ATOM 1882 C CA . ILE A 1 228 ? 12.957 -6.834 -15.985 1.00 96.62 228 ILE A CA 1
ATOM 1883 C C . ILE A 1 228 ? 12.146 -7.218 -17.219 1.00 96.62 228 ILE A C 1
ATOM 1885 O O . ILE A 1 228 ? 12.715 -7.705 -18.194 1.00 96.62 228 ILE A O 1
ATOM 1889 N N . ILE A 1 229 ? 10.842 -6.967 -17.166 1.00 97.69 229 ILE A N 1
ATOM 1890 C CA . ILE A 1 229 ? 9.922 -7.173 -18.283 1.00 97.69 229 ILE A CA 1
ATOM 1891 C C . ILE A 1 229 ? 9.846 -5.911 -19.142 1.00 97.69 229 ILE A C 1
ATOM 1893 O O . ILE A 1 229 ? 9.909 -6.002 -20.360 1.00 97.69 229 ILE A O 1
ATOM 1897 N N . GLU A 1 230 ? 9.788 -4.734 -18.507 1.00 97.19 230 GLU A N 1
ATOM 1898 C CA . GLU A 1 230 ? 9.718 -3.444 -19.202 1.00 97.19 230 GLU A CA 1
ATOM 1899 C C . GLU A 1 230 ? 10.646 -2.398 -18.587 1.00 97.19 230 GLU A C 1
ATOM 1901 O O . GLU A 1 230 ? 10.900 -2.378 -17.377 1.00 97.19 230 GLU A O 1
ATOM 1906 N N . THR A 1 231 ? 11.131 -1.487 -19.430 1.00 95.50 231 THR A N 1
ATOM 1907 C CA . THR A 1 231 ? 11.882 -0.291 -19.026 1.00 95.50 231 THR A CA 1
ATOM 1908 C C . THR A 1 231 ? 11.361 0.915 -19.789 1.00 95.50 231 THR A C 1
ATOM 1910 O O . THR A 1 231 ? 11.467 0.975 -21.012 1.00 95.50 231 THR A O 1
ATOM 1913 N N . VAL A 1 232 ? 10.833 1.900 -19.067 1.00 93.06 232 VAL A N 1
ATOM 1914 C CA . VAL A 1 232 ? 10.110 3.025 -19.662 1.00 93.06 232 VAL A CA 1
ATOM 1915 C C . VAL A 1 232 ? 10.679 4.341 -19.172 1.00 93.06 232 VAL A C 1
ATOM 1917 O O . VAL A 1 232 ? 10.780 4.580 -17.970 1.00 93.06 232 VAL A O 1
ATOM 1920 N N . LEU A 1 233 ? 11.013 5.226 -20.108 1.00 91.12 233 LEU A N 1
ATOM 1921 C CA . LEU A 1 233 ? 11.329 6.612 -19.792 1.00 91.12 233 LEU A CA 1
ATOM 1922 C C . LEU A 1 233 ? 10.028 7.397 -19.584 1.00 91.12 233 LEU A C 1
AT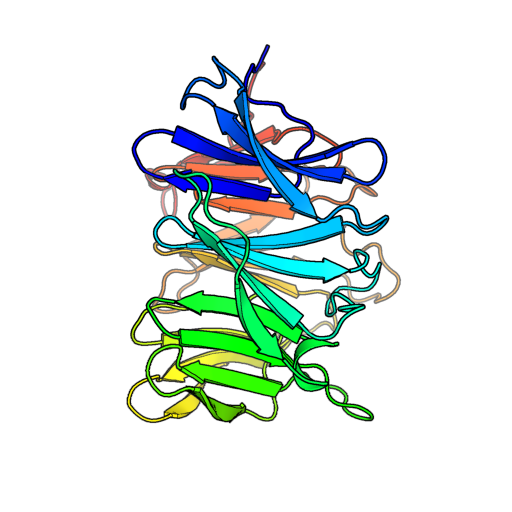OM 1924 O O . LEU A 1 233 ? 9.190 7.446 -20.478 1.00 91.12 233 LEU A O 1
ATOM 1928 N N . LEU A 1 234 ? 9.868 8.034 -18.425 1.00 87.56 234 LEU A N 1
ATOM 1929 C CA . LEU A 1 234 ? 8.671 8.810 -18.087 1.00 87.56 234 LEU A CA 1
ATOM 1930 C C . LEU A 1 234 ? 8.844 10.292 -18.466 1.00 87.56 234 LEU A C 1
ATOM 1932 O O . LEU A 1 234 ? 8.775 11.187 -17.622 1.00 87.56 234 LEU A O 1
ATOM 1936 N N . ASP A 1 235 ? 9.122 10.565 -19.740 1.00 82.19 235 ASP A N 1
ATOM 1937 C CA . ASP A 1 235 ? 9.372 11.922 -20.254 1.00 82.19 235 ASP A CA 1
ATOM 1938 C C . ASP A 1 235 ? 8.103 12.776 -20.430 1.00 82.19 235 ASP A C 1
ATOM 1940 O O . ASP A 1 235 ? 8.190 14.003 -20.520 1.00 82.19 235 ASP A O 1
ATOM 1944 N N . PHE A 1 236 ? 6.929 12.143 -20.411 1.00 77.06 236 PHE A N 1
ATOM 1945 C CA . PHE A 1 236 ? 5.617 12.788 -20.492 1.00 77.06 236 PHE A CA 1
ATOM 1946 C C . PHE A 1 236 ? 5.146 13.417 -19.169 1.00 77.06 236 PHE A C 1
ATOM 1948 O O . PHE A 1 236 ? 4.144 14.136 -19.156 1.00 77.06 236 PHE A O 1
ATOM 1955 N N . ILE A 1 237 ? 5.841 13.172 -18.053 1.00 75.88 237 ILE A N 1
ATOM 1956 C CA . ILE A 1 237 ? 5.500 13.762 -16.753 1.00 75.88 237 ILE A CA 1
ATOM 1957 C C . ILE A 1 237 ? 5.836 15.252 -16.753 1.00 75.88 237 ILE A C 1
ATOM 1959 O O . ILE A 1 237 ? 6.938 15.675 -17.113 1.00 75.88 237 ILE A O 1
ATOM 1963 N N . ASN A 1 238 ? 4.886 16.072 -16.303 1.00 67.56 238 ASN A N 1
ATOM 1964 C CA . ASN A 1 238 ? 5.076 17.513 -16.269 1.00 67.56 238 ASN A CA 1
ATOM 1965 C C . ASN A 1 238 ? 6.128 17.908 -15.217 1.00 67.56 238 ASN A C 1
ATOM 1967 O O . ASN A 1 238 ? 5.964 17.681 -14.015 1.00 67.56 238 ASN A O 1
ATOM 1971 N N . LYS A 1 239 ? 7.219 18.530 -15.671 1.00 68.31 239 LYS A N 1
ATOM 1972 C CA . LYS A 1 239 ? 8.348 18.905 -14.813 1.00 68.31 239 LYS A CA 1
ATOM 1973 C C . LYS A 1 239 ? 7.890 19.853 -13.700 1.00 68.31 239 LYS A C 1
ATOM 1975 O O . LYS A 1 239 ? 7.349 20.921 -13.965 1.00 68.31 239 LYS A O 1
ATOM 1980 N N . GLY A 1 240 ? 8.176 19.482 -12.451 1.00 65.38 240 GLY A N 1
ATOM 1981 C CA . GLY A 1 240 ? 7.848 20.283 -11.264 1.00 65.38 240 GLY A CA 1
ATOM 1982 C C . GLY A 1 240 ? 6.512 19.942 -10.601 1.00 65.38 240 GLY A C 1
ATOM 1983 O O . GLY A 1 240 ? 6.155 20.584 -9.614 1.00 65.38 240 GLY A O 1
ATOM 1984 N N . LYS A 1 241 ? 5.791 18.934 -11.102 1.00 71.06 241 LYS A N 1
ATOM 1985 C CA . LYS A 1 241 ? 4.628 18.349 -10.429 1.00 71.06 241 LYS A CA 1
ATOM 1986 C C . LYS A 1 241 ? 5.017 17.106 -9.643 1.00 71.06 241 LYS A C 1
ATOM 1988 O O . LYS A 1 241 ? 5.877 16.346 -10.076 1.00 71.06 241 LYS A O 1
ATOM 1993 N N . ARG A 1 242 ? 4.364 16.893 -8.496 1.00 68.00 242 ARG A N 1
ATOM 1994 C CA . ARG A 1 242 ? 4.480 15.652 -7.720 1.00 68.00 242 ARG A CA 1
ATOM 1995 C C . ARG A 1 242 ? 3.684 14.555 -8.428 1.00 68.00 242 ARG A C 1
ATOM 1997 O O . ARG A 1 242 ? 2.516 14.369 -8.123 1.00 68.00 242 ARG A O 1
ATOM 2004 N N . GLY A 1 243 ? 4.293 13.888 -9.404 1.00 69.19 243 GLY A N 1
ATOM 2005 C CA . GLY A 1 243 ? 3.721 12.736 -10.115 1.00 69.19 243 GLY A CA 1
ATOM 2006 C C . GLY A 1 243 ? 4.171 11.391 -9.547 1.00 69.19 243 GLY A C 1
ATOM 2007 O O . GLY A 1 243 ? 4.787 11.345 -8.481 1.00 69.19 243 GLY A O 1
ATOM 2008 N N . ASN A 1 244 ? 3.956 10.317 -10.316 1.00 73.19 244 ASN A N 1
ATOM 2009 C CA . ASN A 1 244 ? 4.450 8.945 -10.077 1.00 73.19 244 ASN A CA 1
ATOM 2010 C C . ASN A 1 244 ? 3.615 8.086 -9.134 1.00 73.19 244 ASN A C 1
ATOM 2012 O O . ASN A 1 244 ? 4.100 7.085 -8.600 1.00 73.19 244 ASN A O 1
ATOM 2016 N N . PHE A 1 245 ? 2.352 8.449 -8.932 1.00 79.88 245 PHE A N 1
ATOM 2017 C CA . PHE A 1 245 ? 1.441 7.517 -8.296 1.00 79.88 245 PHE A CA 1
ATOM 2018 C C . PHE A 1 245 ? 1.083 6.420 -9.296 1.00 79.88 245 PHE A C 1
ATOM 2020 O O . PHE A 1 245 ? 0.645 6.700 -10.409 1.00 79.88 245 PHE A O 1
ATOM 2027 N N . ILE A 1 246 ? 1.278 5.178 -8.876 1.00 86.19 246 ILE A N 1
ATOM 2028 C CA . ILE A 1 246 ? 0.948 3.980 -9.632 1.00 86.19 246 ILE A CA 1
ATOM 2029 C C . ILE A 1 246 ? 0.119 3.091 -8.718 1.00 86.19 246 ILE A C 1
ATOM 2031 O O . ILE A 1 246 ? 0.477 2.917 -7.551 1.00 86.19 246 ILE A O 1
ATOM 2035 N N . THR A 1 247 ? -1.001 2.579 -9.218 1.00 87.06 247 THR A N 1
ATOM 2036 C CA . THR A 1 247 ? -1.832 1.629 -8.480 1.00 87.06 247 THR A CA 1
ATOM 2037 C C . THR A 1 247 ? -2.389 0.548 -9.377 1.00 87.06 247 THR A C 1
ATOM 2039 O O . THR A 1 247 ? -2.765 0.793 -10.518 1.00 87.06 247 THR A O 1
ATOM 2042 N N . ASP A 1 248 ? -2.474 -0.648 -8.820 1.00 88.94 248 ASP A N 1
ATOM 2043 C CA . ASP A 1 248 ? -3.054 -1.818 -9.454 1.00 88.94 248 ASP A CA 1
ATOM 2044 C C . ASP A 1 248 ? -4.572 -1.866 -9.234 1.00 88.94 248 ASP A C 1
ATOM 2046 O O . ASP A 1 248 ? -5.036 -1.666 -8.106 1.00 88.94 248 ASP A O 1
ATOM 2050 N N . VAL A 1 249 ? -5.341 -2.082 -10.306 1.00 87.69 249 VAL A N 1
ATOM 2051 C CA . VAL A 1 249 ? -6.813 -2.146 -10.286 1.00 87.69 249 VAL A CA 1
ATOM 2052 C C . VAL A 1 249 ? -7.360 -3.356 -11.056 1.00 87.69 249 VAL A C 1
ATOM 2054 O O . VAL A 1 249 ? -8.372 -3.257 -11.751 1.00 87.69 249 VAL A O 1
ATOM 2057 N N . GLY A 1 250 ? -6.720 -4.520 -10.926 1.00 87.75 250 GLY A N 1
ATOM 2058 C CA . GLY A 1 250 ? -7.152 -5.740 -11.619 1.00 87.75 250 GLY A CA 1
ATOM 2059 C C . GLY A 1 250 ? -6.432 -5.871 -12.951 1.00 87.75 250 GLY A C 1
ATOM 2060 O O . GLY A 1 250 ? -5.221 -6.006 -12.946 1.00 87.75 250 GLY A O 1
ATOM 2061 N N . ASP A 1 251 ? -7.122 -5.799 -14.085 1.00 94.12 251 ASP A N 1
ATOM 2062 C CA . ASP A 1 251 ? -6.472 -5.967 -15.400 1.00 94.12 251 ASP A CA 1
ATOM 2063 C C . ASP A 1 251 ? -5.638 -4.747 -15.834 1.00 94.12 251 ASP A C 1
ATOM 2065 O O . ASP A 1 251 ? -4.873 -4.812 -16.795 1.00 94.12 251 ASP A O 1
ATOM 2069 N N . TYR A 1 252 ? -5.745 -3.637 -15.100 1.00 94.56 252 TYR A N 1
ATOM 2070 C CA . TYR A 1 252 ? -5.076 -2.383 -15.421 1.00 94.56 252 TYR A CA 1
ATOM 2071 C C . TYR A 1 252 ? -4.193 -1.891 -14.282 1.00 94.56 252 TYR A C 1
ATOM 2073 O O . TYR A 1 252 ? -4.445 -2.134 -13.099 1.00 94.56 252 TYR A O 1
ATOM 2081 N N . ILE A 1 253 ? -3.190 -1.110 -14.659 1.00 94.00 253 ILE A N 1
ATOM 2082 C CA . ILE A 1 253 ? -2.460 -0.228 -13.760 1.00 94.00 253 ILE A CA 1
ATOM 2083 C C . ILE A 1 253 ? -2.874 1.201 -14.060 1.00 94.00 253 ILE A C 1
ATOM 2085 O O . ILE A 1 253 ? -2.823 1.629 -15.206 1.00 94.00 253 ILE A O 1
ATOM 2089 N N . ILE A 1 254 ? -3.251 1.952 -13.034 1.00 92.81 254 ILE A N 1
ATOM 2090 C CA . ILE A 1 254 ? -3.558 3.374 -13.139 1.00 92.81 254 ILE A CA 1
ATOM 2091 C C . ILE A 1 254 ? -2.329 4.177 -12.745 1.00 92.81 254 ILE A C 1
ATOM 2093 O O . ILE A 1 254 ? -1.700 3.910 -11.717 1.00 92.81 254 ILE A O 1
ATOM 2097 N N . PHE A 1 255 ? -2.020 5.189 -13.546 1.00 90.38 255 PHE A N 1
ATOM 2098 C CA . PHE A 1 255 ? -0.896 6.084 -13.343 1.00 90.38 255 PHE A CA 1
ATOM 2099 C C . PHE A 1 255 ? -1.370 7.541 -13.294 1.00 90.38 255 PHE A C 1
ATOM 2101 O O . PHE A 1 255 ? -2.192 7.970 -14.107 1.00 90.38 255 PHE A O 1
ATOM 2108 N N . ALA A 1 256 ? -0.839 8.303 -12.338 1.00 88.12 256 ALA A N 1
ATOM 2109 C CA . ALA A 1 256 ? -1.044 9.745 -12.252 1.00 88.12 256 ALA A CA 1
ATOM 2110 C C . ALA A 1 256 ? 0.287 10.489 -12.415 1.00 88.12 256 ALA A C 1
ATOM 2112 O O . ALA A 1 256 ? 1.185 10.397 -11.564 1.00 88.12 256 ALA A O 1
ATOM 2113 N N . SER A 1 257 ? 0.400 11.262 -13.497 1.00 85.38 257 SER A N 1
ATOM 2114 C CA . SER A 1 257 ? 1.561 12.124 -13.749 1.00 85.38 257 SER A CA 1
ATOM 2115 C C . SER A 1 257 ? 1.578 13.386 -12.871 1.00 85.38 257 SER A C 1
ATOM 2117 O O . SER A 1 257 ? 2.629 13.997 -12.690 1.00 85.38 257 SER A O 1
ATOM 2119 N N . ASP A 1 258 ? 0.439 13.746 -12.272 1.00 82.25 258 ASP A N 1
ATOM 2120 C CA . ASP A 1 258 ? 0.282 14.830 -11.301 1.00 82.25 258 ASP A CA 1
ATOM 2121 C C . ASP A 1 258 ? -0.686 14.386 -10.193 1.00 82.25 258 ASP A C 1
ATOM 2123 O O . ASP A 1 258 ? -1.880 14.226 -10.440 1.00 82.25 258 ASP A O 1
ATOM 2127 N N . MET A 1 259 ? -0.186 14.187 -8.969 1.00 76.12 259 MET A N 1
ATOM 2128 C CA . MET A 1 259 ? -1.000 13.767 -7.820 1.00 76.12 259 MET A CA 1
ATOM 2129 C C . MET A 1 259 ? -1.995 14.836 -7.348 1.00 76.12 259 MET A C 1
ATOM 2131 O O . MET A 1 259 ? -2.884 14.517 -6.559 1.00 76.12 259 MET A O 1
ATOM 2135 N N . ASP A 1 260 ? -1.877 16.083 -7.814 1.00 76.50 260 ASP A N 1
ATOM 2136 C CA . ASP A 1 260 ? -2.875 17.125 -7.538 1.00 76.50 260 ASP A CA 1
ATOM 2137 C C . ASP A 1 260 ? -4.136 16.966 -8.411 1.00 76.50 260 ASP A C 1
ATOM 2139 O O . ASP A 1 260 ? -5.132 17.663 -8.208 1.00 76.50 260 ASP A O 1
ATOM 2143 N N . ASN A 1 261 ? -4.096 16.074 -9.403 1.00 77.25 261 ASN A N 1
ATOM 2144 C CA . ASN A 1 261 ? -5.154 15.855 -10.375 1.00 77.25 261 ASN A CA 1
ATOM 2145 C C . ASN A 1 261 ? -5.603 14.389 -10.395 1.00 77.25 261 ASN A C 1
ATOM 2147 O O . ASN A 1 261 ? -5.007 13.503 -9.784 1.00 77.25 261 ASN A O 1
ATOM 2151 N N . LYS A 1 262 ? -6.704 14.128 -11.105 1.00 81.12 262 LYS A N 1
ATOM 2152 C CA . LYS A 1 262 ? -7.139 12.755 -11.371 1.00 81.12 262 LYS A CA 1
ATOM 2153 C C . LYS A 1 262 ? -6.086 12.000 -12.199 1.00 81.12 262 LYS A C 1
ATOM 2155 O O . LYS A 1 262 ? -5.376 12.646 -12.972 1.00 81.12 262 LYS A O 1
ATOM 2160 N N . PRO A 1 263 ? -6.035 10.660 -12.102 1.00 86.50 263 PRO A N 1
ATOM 2161 C CA . PRO A 1 263 ? -5.172 9.863 -12.959 1.00 86.50 263 PRO A CA 1
ATOM 2162 C C . PRO A 1 263 ? -5.422 10.132 -14.441 1.00 86.50 263 PRO A C 1
ATOM 2164 O O . PRO A 1 263 ? -6.560 10.365 -14.857 1.00 86.50 263 PRO A O 1
ATOM 2167 N N . ASP A 1 264 ? -4.350 10.103 -15.220 1.00 88.94 264 ASP A N 1
ATOM 2168 C CA . ASP A 1 264 ? -4.329 10.524 -16.618 1.00 88.94 264 ASP A CA 1
ATOM 2169 C C . ASP A 1 264 ? -3.833 9.439 -17.575 1.00 88.94 264 ASP A C 1
ATOM 2171 O O . ASP A 1 264 ? -4.042 9.567 -18.784 1.00 88.94 264 ASP A O 1
ATOM 2175 N N . TYR A 1 265 ? -3.268 8.348 -17.051 1.00 92.44 265 TYR A N 1
ATOM 2176 C CA . TYR A 1 265 ? -2.857 7.199 -17.847 1.00 92.44 265 TYR A CA 1
ATOM 2177 C C . TYR A 1 265 ? -3.255 5.870 -17.210 1.00 92.44 265 TYR A C 1
ATOM 2179 O O . TYR A 1 265 ? -3.412 5.757 -15.990 1.00 92.44 265 TYR A O 1
ATOM 2187 N N . TYR A 1 266 ? -3.359 4.847 -18.050 1.00 94.31 266 TYR A N 1
ATOM 2188 C CA . TYR A 1 266 ? -3.396 3.457 -17.631 1.00 94.31 266 TYR A CA 1
ATOM 2189 C C . TYR A 1 266 ? -2.456 2.591 -18.478 1.00 94.31 266 TYR A C 1
ATOM 2191 O O . TYR A 1 266 ? -2.088 2.959 -19.591 1.00 94.31 266 TYR A O 1
ATOM 2199 N N . ILE A 1 267 ? -2.076 1.438 -17.937 1.00 95.06 267 ILE A N 1
ATOM 2200 C CA . ILE A 1 267 ? -1.393 0.350 -18.645 1.00 95.06 267 ILE A CA 1
ATOM 2201 C C . ILE A 1 267 ? -2.330 -0.855 -18.594 1.00 95.06 267 ILE A C 1
ATOM 2203 O O . ILE A 1 267 ? -2.821 -1.193 -17.513 1.00 95.06 267 ILE A O 1
ATOM 2207 N N . ASP A 1 268 ? -2.581 -1.499 -19.730 1.00 96.25 268 ASP A N 1
ATOM 2208 C CA . ASP A 1 268 ? -3.232 -2.810 -19.763 1.00 96.25 268 ASP A CA 1
ATOM 2209 C C . ASP A 1 268 ? -2.188 -3.883 -19.435 1.00 96.25 268 ASP A C 1
ATOM 2211 O O . ASP A 1 268 ? -1.162 -4.005 -20.109 1.00 96.25 268 ASP A O 1
ATOM 2215 N N . LYS A 1 269 ? -2.411 -4.656 -18.369 1.00 95.62 269 LYS A N 1
ATOM 2216 C CA . LYS A 1 269 ? -1.429 -5.652 -17.919 1.00 95.62 269 LYS A CA 1
ATOM 2217 C C . LYS A 1 269 ? -1.176 -6.744 -18.951 1.00 95.62 269 LYS A C 1
ATOM 2219 O O . LYS A 1 269 ? -0.105 -7.347 -18.917 1.00 95.62 269 LYS A O 1
ATOM 2224 N N . SER A 1 270 ? -2.129 -7.001 -19.847 1.00 95.94 270 SER A N 1
ATOM 2225 C CA . SER A 1 270 ? -1.964 -7.978 -20.926 1.00 95.94 27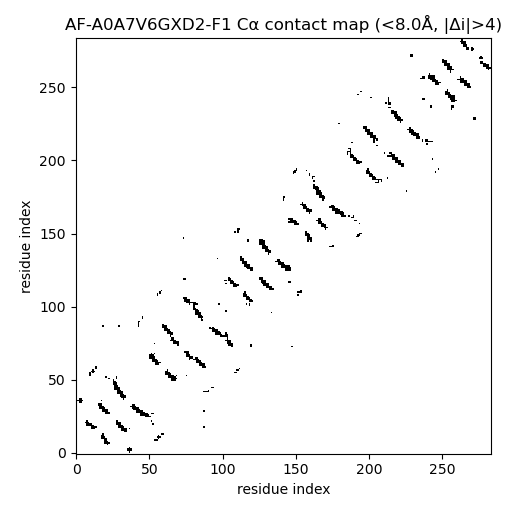0 SER A CA 1
ATOM 2226 C C . SER A 1 270 ? -0.961 -7.531 -21.994 1.00 95.94 270 SER A C 1
ATOM 2228 O O . SER A 1 270 ? -0.484 -8.360 -22.769 1.00 95.94 270 SER A O 1
ATOM 2230 N N . GLU A 1 271 ? -0.610 -6.243 -22.026 1.00 97.38 271 GLU A N 1
ATOM 2231 C CA . GLU A 1 271 ? 0.373 -5.687 -22.956 1.00 97.38 271 GLU A CA 1
ATOM 2232 C C . GLU A 1 271 ? 1.804 -5.720 -22.405 1.00 97.38 271 GLU A C 1
ATOM 2234 O O . GLU A 1 271 ? 2.751 -5.575 -23.179 1.00 97.38 271 GLU A O 1
ATOM 2239 N N . ILE A 1 272 ? 1.983 -5.922 -21.095 1.00 96.56 272 ILE A N 1
ATOM 2240 C CA . ILE A 1 272 ? 3.301 -5.973 -20.447 1.00 96.56 272 ILE A CA 1
ATOM 2241 C C . ILE A 1 272 ? 4.114 -7.148 -21.006 1.00 96.56 272 ILE A C 1
ATOM 2243 O O . ILE A 1 272 ? 3.659 -8.293 -20.992 1.00 96.56 272 ILE A O 1
ATOM 2247 N N . GLY A 1 273 ? 5.331 -6.871 -21.484 1.00 95.06 273 GLY A N 1
ATOM 2248 C CA . GLY A 1 273 ? 6.213 -7.864 -22.101 1.00 95.06 273 GLY A CA 1
ATOM 2249 C C . GLY A 1 273 ? 5.888 -8.153 -23.568 1.00 95.06 273 GLY A C 1
ATOM 2250 O O . GLY A 1 273 ? 6.377 -9.140 -24.123 1.00 95.06 273 GLY A O 1
ATOM 2251 N N . THR A 1 274 ? 5.059 -7.323 -24.204 1.00 96.44 274 THR A N 1
ATOM 2252 C CA . THR A 1 274 ? 4.685 -7.444 -25.619 1.00 96.44 274 THR A CA 1
ATOM 2253 C C . THR A 1 274 ? 5.125 -6.217 -26.415 1.00 96.44 274 THR A C 1
ATOM 2255 O O . THR A 1 274 ? 5.423 -5.162 -25.866 1.00 96.44 274 THR A O 1
ATOM 2258 N N . ASP A 1 275 ? 5.092 -6.316 -27.742 1.00 95.19 275 ASP A N 1
ATOM 2259 C CA . ASP A 1 275 ? 5.340 -5.187 -28.647 1.00 95.19 275 ASP A CA 1
ATOM 2260 C C . ASP A 1 275 ? 4.245 -4.103 -28.609 1.00 95.19 275 ASP A C 1
ATOM 2262 O O . ASP A 1 275 ? 4.382 -3.066 -29.259 1.00 95.19 275 ASP A O 1
ATOM 2266 N N . LYS A 1 276 ? 3.163 -4.335 -27.856 1.00 95.94 276 LYS A N 1
ATOM 2267 C CA . LYS A 1 276 ? 2.024 -3.422 -27.709 1.00 95.94 276 LYS A CA 1
ATOM 2268 C C . LYS A 1 276 ? 2.058 -2.594 -26.431 1.00 95.94 276 LYS A C 1
ATOM 2270 O O . LYS A 1 276 ? 1.175 -1.760 -26.271 1.00 95.94 276 LYS A O 1
ATOM 2275 N N . PHE A 1 277 ? 3.031 -2.817 -25.545 1.00 96.38 277 PHE A N 1
ATOM 2276 C CA . PHE A 1 277 ? 3.124 -2.102 -24.276 1.00 96.38 277 PHE A CA 1
ATOM 2277 C C . PHE A 1 277 ? 3.048 -0.581 -24.480 1.00 96.38 277 PHE A C 1
ATOM 2279 O O . PHE A 1 2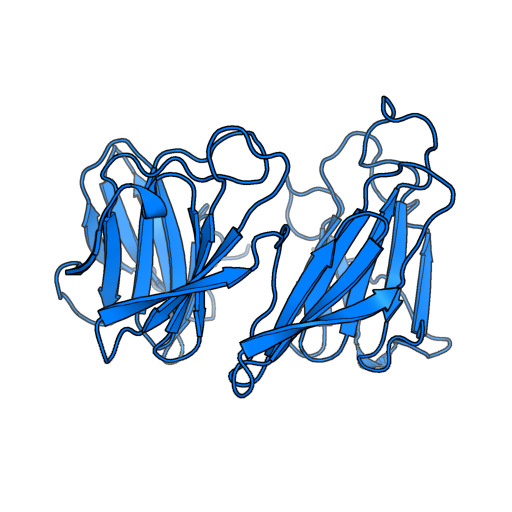77 ? 3.863 0.008 -25.198 1.00 96.38 277 PHE A O 1
ATOM 2286 N N . ALA A 1 278 ? 2.081 0.062 -23.824 1.00 94.31 278 ALA A N 1
ATOM 2287 C CA . ALA A 1 278 ? 1.909 1.504 -23.892 1.00 94.31 278 ALA A CA 1
ATOM 2288 C C . ALA A 1 278 ? 1.305 2.094 -22.611 1.00 94.31 278 ALA A C 1
ATOM 2290 O O . ALA A 1 278 ? 0.598 1.441 -21.847 1.00 94.31 278 ALA A O 1
ATOM 2291 N N . PHE A 1 279 ? 1.559 3.389 -22.418 1.00 93.50 279 PHE A N 1
ATOM 2292 C CA . PHE A 1 279 ? 0.764 4.224 -21.524 1.00 93.50 279 PHE A CA 1
ATOM 2293 C C . PHE A 1 279 ? -0.412 4.789 -22.316 1.00 93.50 279 PHE A C 1
ATOM 2295 O O . PHE A 1 279 ? -0.247 5.675 -23.159 1.00 93.50 279 PHE A O 1
ATOM 2302 N N . HIS A 1 280 ? -1.608 4.293 -22.032 1.00 94.19 280 HIS A N 1
ATOM 2303 C CA . HIS A 1 280 ? -2.840 4.754 -22.656 1.00 94.19 280 HIS A CA 1
ATOM 2304 C C . HIS A 1 280 ? -3.388 5.948 -21.898 1.00 94.19 280 HIS A C 1
ATOM 2306 O O . HIS A 1 280 ? -3.562 5.903 -20.682 1.00 94.19 280 HIS A O 1
ATOM 2312 N N . LYS A 1 281 ? -3.682 7.033 -22.609 1.00 92.44 281 LYS A N 1
ATOM 2313 C CA . LYS A 1 281 ? -4.266 8.223 -21.993 1.00 92.44 281 LYS A CA 1
ATOM 2314 C C . LYS A 1 281 ? -5.722 7.960 -21.607 1.00 92.44 281 LYS A C 1
ATOM 2316 O O . LYS A 1 281 ? -6.495 7.447 -22.412 1.00 92.44 281 LYS A O 1
ATOM 2321 N N . ILE A 1 282 ? -6.106 8.357 -20.398 1.00 89.69 282 ILE A N 1
ATOM 2322 C CA . ILE A 1 282 ? -7.504 8.333 -19.960 1.00 89.69 282 ILE A CA 1
ATOM 2323 C C . ILE A 1 282 ? -8.194 9.571 -20.547 1.00 89.69 282 ILE A C 1
ATOM 2325 O O . ILE A 1 282 ? -7.906 10.704 -20.151 1.00 89.69 282 ILE A O 1
ATOM 2329 N N . GLU A 1 283 ? -9.076 9.367 -21.525 1.00 81.06 283 GLU A N 1
ATOM 2330 C CA . GLU A 1 283 ? -9.899 10.436 -22.101 1.00 81.06 283 GLU A CA 1
ATOM 2331 C C . GLU A 1 283 ? -11.145 10.703 -21.237 1.00 81.06 283 GLU A C 1
ATOM 2333 O O . GLU A 1 283 ? -11.652 9.812 -20.555 1.00 81.06 283 GLU A O 1
ATOM 2338 N N . ASN A 1 284 ? -11.594 11.963 -21.220 1.00 58.88 284 ASN A N 1
ATOM 2339 C CA . ASN A 1 284 ? -12.677 12.458 -20.358 1.00 58.88 284 ASN A CA 1
ATOM 2340 C C . ASN A 1 284 ? -14.063 12.310 -20.968 1.00 58.88 284 ASN A C 1
ATOM 2342 O O . ASN A 1 284 ? -14.196 12.605 -22.174 1.00 58.88 284 ASN A O 1
#

pLDDT: mean 85.35, std 11.8, range [36.38, 97.69]

Foldseek 3Di:
DQLQPDVFDAWDDDDQKIWTWDDDPQWIFIWIAGPSNHDIDTAETQDSGNFDWDFDDDDQKTKTATAHPPPDQFFGQRPQQFIWIDGRPHHDHIDTQDGDPQSRGWDWDDEDQKIWTFGDDPPDPATWIWIAGSVPRDIGTLGPHADHDWDDYPAWIWGADQQQAIWIQGPVVSDIDRPDGDHDPASADWDWDDDPFWIKIKTAPDNPPPADSLPFIWIFIAGPVRDTQDIDTPHVQDPPAPFFDWDDDDQKIFGQSHPVDDTFWIWGNVCGNHPNTDTHTDDD

Radius of gyration: 19.72 Å; Cα contacts (8 Å, |Δi|>4): 652; chains: 1; bounding box: 52×40×53 Å

Mean predicted aligned error: 6.89 Å

Solvent-accessible surface area (backbone atoms only — not comparable to full-atom values): 16169 Å² total; per-residue (Å²): 136,68,62,61,71,73,90,50,90,43,73,34,80,49,94,83,25,34,35,34,42,46,79,56,96,40,32,33,30,39,30,36,24,40,78,80,26,45,76,74,39,83,62,46,78,73,46,77,44,88,51,48,77,51,64,51,63,54,98,59,26,42,34,33,31,47,22,52,86,46,97,54,98,77,34,40,44,32,76,79,22,44,37,33,37,26,54,66,89,58,82,65,72,71,41,80,78,48,74,43,76,70,47,25,32,21,47,76,48,77,54,93,60,32,37,38,32,44,26,56,52,88,97,55,97,47,21,23,30,31,42,32,32,74,83,78,71,50,75,46,83,66,38,78,71,41,42,82,68,64,41,74,58,97,56,37,36,36,30,50,42,84,70,53,20,36,33,36,33,36,62,88,79,58,47,76,43,81,74,41,81,41,73,64,100,51,83,33,60,67,50,65,47,72,51,98,78,38,35,41,37,41,35,21,70,46,69,53,83,83,54,64,81,57,41,65,35,34,42,36,36,22,40,90,87,70,46,77,57,44,79,42,77,52,78,86,43,54,78,89,36,68,39,78,51,71,46,83,69,79,68,33,35,41,30,16,49,34,67,95,50,75,66,43,31,33,32,56,58,89,27,64,76,48,100,69,54,56,80,44,71,60,81,133

Secondary structure (DSSP, 8-state):
--TT----S-EEEETTEEEEEEEETTEEEEEEEETTS-S-EEEEEEE--SSEEEEEEETTEEEEEEEE--SSSS--EEEEEEEEEEESSS-PPPEEEEESTTGGGEEEEEETTEEEEEEE-TT-SSEEEEEEETTT--EEEEEEEE-SSEEE-SSEEEEEETTTEEEEEETTT--EEEEEE---SS---EEEEE-SS-EEEEEE--S-TTS-TTSSEEEEEE-TT--EEEEEE-TTSPTTS---EEEE-SSEEEEES-TTS---EEEEGGGTTSTT---EE---